Protein AF-A0A847CI58-F1 (afdb_monomer)

Structure (mmCIF, N/CA/C/O backbone):
data_AF-A0A847CI58-F1
#
_entry.id   AF-A0A847CI58-F1
#
loop_
_atom_site.group_PDB
_atom_site.id
_atom_site.type_symbol
_atom_site.label_atom_id
_atom_site.label_alt_id
_atom_site.label_comp_id
_atom_site.label_asym_id
_atom_site.label_entity_id
_atom_site.label_seq_id
_atom_site.pdbx_PDB_ins_code
_atom_site.Cartn_x
_atom_site.Cartn_y
_atom_site.Cartn_z
_atom_site.occupancy
_atom_site.B_iso_or_equiv
_atom_site.auth_seq_id
_atom_site.auth_comp_id
_atom_site.auth_asym_id
_atom_site.auth_atom_id
_atom_site.pdbx_PDB_model_num
ATOM 1 N N . MET A 1 1 ? -13.468 -14.835 -18.677 1.00 63.62 1 MET A N 1
ATOM 2 C CA . MET A 1 1 ? -12.352 -13.869 -18.581 1.00 63.62 1 MET A CA 1
ATOM 3 C C . MET A 1 1 ? -11.788 -13.770 -19.986 1.00 63.62 1 MET A C 1
ATOM 5 O O . MET A 1 1 ? -11.634 -14.821 -20.588 1.00 63.62 1 MET A O 1
ATOM 9 N N . MET A 1 2 ? -11.633 -12.564 -20.536 1.00 77.06 2 MET A N 1
ATOM 10 C CA . MET A 1 2 ? -11.091 -12.382 -21.890 1.00 77.06 2 MET A CA 1
ATOM 11 C C . MET A 1 2 ? -9.592 -12.706 -21.843 1.00 77.06 2 MET A C 1
ATOM 13 O O . MET A 1 2 ? -8.919 -12.282 -20.906 1.00 77.06 2 MET A O 1
ATOM 17 N N . SER A 1 3 ? -9.114 -13.519 -22.774 1.00 84.12 3 SER A N 1
ATOM 18 C CA . SER A 1 3 ? -7.743 -14.025 -22.861 1.00 84.12 3 SER A CA 1
ATOM 19 C C . SER A 1 3 ? -6.964 -13.300 -23.957 1.00 84.12 3 SER A C 1
ATOM 21 O O . SER A 1 3 ? -7.565 -12.646 -24.805 1.00 84.12 3 SER A O 1
ATOM 23 N N . PHE A 1 4 ? -5.635 -13.427 -23.969 1.00 88.31 4 PHE A N 1
ATOM 24 C CA . PHE A 1 4 ? -4.796 -12.831 -25.016 1.00 88.31 4 PHE A CA 1
ATOM 25 C C . PHE A 1 4 ? -5.226 -13.236 -26.437 1.00 88.31 4 PHE A C 1
ATOM 27 O O . PHE A 1 4 ? -5.229 -12.408 -27.344 1.00 88.31 4 PHE A O 1
ATOM 34 N N . GLU A 1 5 ? -5.674 -14.479 -26.621 1.00 91.38 5 GLU A N 1
ATOM 35 C CA . GLU A 1 5 ? -6.157 -14.982 -27.912 1.00 91.38 5 GLU A CA 1
ATOM 36 C C . GLU A 1 5 ? -7.340 -14.181 -28.477 1.00 91.38 5 GLU A C 1
ATOM 38 O O . GLU A 1 5 ? -7.493 -14.108 -29.694 1.00 91.38 5 GLU A O 1
ATOM 43 N N . ASP A 1 6 ? -8.133 -13.537 -27.614 1.00 90.50 6 ASP A N 1
ATOM 44 C CA . ASP A 1 6 ? -9.320 -12.769 -28.004 1.00 90.50 6 ASP A CA 1
ATOM 45 C C . ASP A 1 6 ? -8.991 -11.368 -28.557 1.00 90.50 6 ASP A C 1
ATOM 47 O O . ASP A 1 6 ? -9.875 -10.697 -29.095 1.00 90.50 6 ASP A O 1
ATOM 51 N N . TRP A 1 7 ? -7.755 -10.882 -28.381 1.00 93.00 7 TRP A N 1
ATOM 52 C CA . TRP A 1 7 ? -7.362 -9.520 -28.774 1.00 93.00 7 TRP A CA 1
ATOM 53 C C . TRP A 1 7 ? -5.945 -9.390 -29.351 1.00 93.00 7 TRP A C 1
ATOM 55 O O . TRP A 1 7 ? -5.509 -8.276 -29.653 1.00 93.00 7 TRP A O 1
ATOM 65 N N . LYS A 1 8 ? -5.218 -10.499 -29.542 1.00 92.94 8 LYS A N 1
ATOM 66 C CA . LYS A 1 8 ? -3.849 -10.513 -30.091 1.00 92.94 8 LYS A CA 1
ATOM 67 C C . LYS A 1 8 ? -3.720 -9.865 -31.472 1.00 92.94 8 LYS A C 1
ATOM 69 O O . LYS A 1 8 ? -2.658 -9.366 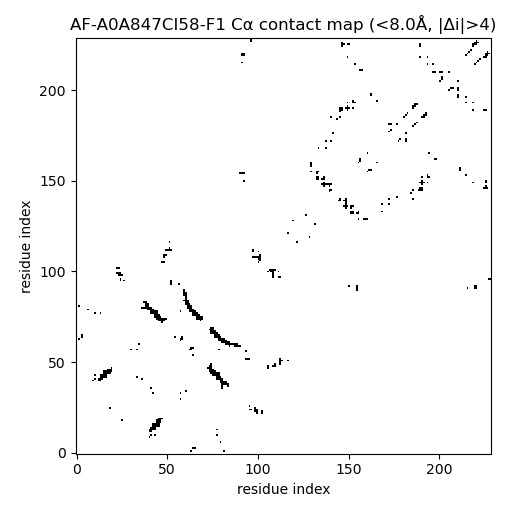-31.818 1.00 92.94 8 LYS A O 1
ATOM 74 N N . ASP A 1 9 ? -4.785 -9.866 -32.262 1.00 93.69 9 ASP A N 1
ATOM 75 C CA . ASP A 1 9 ? -4.861 -9.263 -33.594 1.00 93.69 9 ASP A CA 1
ATOM 76 C C . ASP A 1 9 ? -4.884 -7.728 -33.553 1.00 93.69 9 ASP A C 1
ATOM 78 O O . ASP A 1 9 ? -4.505 -7.080 -34.524 1.00 93.69 9 ASP A O 1
ATOM 82 N N . LYS A 1 10 ? -5.254 -7.138 -32.410 1.00 91.75 10 LYS A N 1
ATOM 83 C CA . LYS A 1 10 ? -5.377 -5.682 -32.227 1.00 91.75 10 LYS A CA 1
ATOM 84 C C . LYS A 1 10 ? -4.087 -5.012 -31.761 1.00 91.75 10 LYS A C 1
ATOM 86 O O . LYS A 1 10 ? -4.003 -3.786 -31.740 1.00 91.75 10 LYS A O 1
ATOM 91 N N . ILE A 1 11 ? -3.065 -5.782 -31.377 1.00 92.31 11 ILE A N 1
ATOM 92 C CA . ILE A 1 11 ? -1.855 -5.239 -30.733 1.00 92.31 11 ILE A CA 1
ATOM 93 C C . ILE A 1 11 ? -1.073 -4.268 -31.625 1.00 92.31 11 ILE A C 1
ATOM 95 O O . ILE A 1 11 ? -0.374 -3.398 -31.107 1.00 92.31 11 ILE A O 1
ATOM 99 N N . SER A 1 12 ? -1.195 -4.383 -32.951 1.00 91.31 12 SER A N 1
ATOM 100 C CA . SER A 1 12 ? -0.564 -3.469 -33.912 1.00 91.31 12 SER A CA 1
ATOM 101 C C . SER A 1 12 ? -1.143 -2.055 -33.873 1.00 91.31 12 SER A C 1
ATOM 103 O O . SER A 1 12 ? -0.481 -1.116 -34.304 1.00 91.31 12 SER A O 1
ATOM 105 N N . GLU A 1 13 ? -2.362 -1.893 -33.356 1.00 92.75 13 GLU A N 1
ATOM 106 C CA . GLU A 1 13 ? -3.047 -0.602 -33.232 1.00 92.75 13 GLU A CA 1
ATOM 107 C C . GLU A 1 13 ? -2.708 0.105 -31.913 1.00 92.75 13 GLU A C 1
ATOM 109 O O . GLU A 1 13 ? -3.042 1.276 -31.718 1.00 92.75 13 GLU A O 1
ATOM 114 N N . PHE A 1 14 ? -2.041 -0.586 -30.982 1.00 95.00 14 PHE A N 1
ATOM 115 C CA . PHE A 1 14 ? -1.805 -0.052 -29.648 1.00 95.00 14 PHE A CA 1
ATOM 116 C C . PHE A 1 14 ? -0.781 1.074 -29.682 1.00 95.00 14 PHE A C 1
ATOM 118 O O . PHE A 1 14 ? 0.312 0.970 -30.250 1.00 95.00 14 PHE A O 1
ATOM 125 N N . LYS A 1 15 ? -1.098 2.153 -28.965 1.00 93.00 15 LYS A N 1
ATOM 126 C CA . LYS A 1 15 ? -0.156 3.251 -28.778 1.00 93.00 15 LYS A CA 1
ATOM 127 C C . LYS A 1 15 ? 1.060 2.752 -28.001 1.00 93.00 15 LYS A C 1
ATOM 129 O O . LYS A 1 15 ? 0.924 2.290 -26.870 1.00 93.00 15 LYS A O 1
ATOM 134 N N . THR A 1 16 ? 2.243 2.892 -28.592 1.00 94.69 16 THR A N 1
ATOM 135 C CA . THR A 1 16 ? 3.505 2.503 -27.952 1.00 94.69 16 THR A CA 1
ATOM 136 C C . THR A 1 16 ? 4.040 3.622 -27.061 1.00 94.69 16 THR A C 1
ATOM 138 O O . THR A 1 16 ? 4.101 4.785 -27.464 1.00 94.69 16 THR A O 1
ATOM 141 N N . VAL A 1 17 ? 4.434 3.255 -25.845 1.00 92.19 17 VAL A N 1
ATOM 142 C CA . VAL A 1 17 ? 5.088 4.099 -24.847 1.00 92.19 17 VAL A CA 1
ATOM 143 C C . VAL A 1 17 ? 6.397 3.417 -24.457 1.00 92.19 17 VAL A C 1
ATOM 145 O O . VAL A 1 17 ? 6.401 2.435 -23.716 1.00 92.19 17 VAL A O 1
ATOM 148 N N . ASP A 1 18 ? 7.510 3.922 -24.981 1.00 91.00 18 ASP A N 1
ATOM 149 C CA . ASP A 1 18 ? 8.842 3.469 -24.581 1.00 91.00 18 ASP A CA 1
ATOM 150 C C . ASP A 1 18 ? 9.254 4.204 -23.304 1.00 91.00 18 ASP A C 1
ATOM 152 O O . ASP A 1 18 ? 9.377 5.432 -23.300 1.00 91.00 18 ASP A O 1
ATOM 156 N N . VAL A 1 19 ? 9.392 3.462 -22.204 1.00 86.81 19 VAL A N 1
ATOM 157 C CA . VAL A 1 19 ? 9.714 4.029 -20.888 1.00 86.81 19 VAL A CA 1
ATOM 158 C C . VAL A 1 19 ? 11.174 3.820 -20.494 1.00 86.81 19 VAL A C 1
ATOM 160 O O . VAL A 1 19 ? 11.580 4.321 -19.451 1.00 86.81 19 VAL A O 1
ATOM 163 N N . ARG A 1 20 ? 11.981 3.153 -21.330 1.00 85.00 20 ARG A N 1
ATOM 164 C CA . ARG A 1 20 ? 13.386 2.823 -21.025 1.00 85.00 20 ARG A CA 1
ATOM 165 C C . ARG A 1 20 ? 14.259 4.063 -20.842 1.00 85.00 20 ARG A C 1
ATOM 167 O O . ARG A 1 20 ? 15.176 4.070 -20.040 1.00 85.00 20 ARG A O 1
ATOM 174 N N . GLN A 1 21 ? 13.950 5.129 -21.580 1.00 77.81 21 GLN A N 1
ATOM 175 C CA . GLN A 1 21 ? 14.679 6.404 -21.525 1.00 77.81 21 GLN A CA 1
ATOM 176 C C . GLN A 1 21 ? 14.008 7.439 -20.606 1.00 77.81 21 GLN A C 1
ATOM 178 O O . GLN A 1 21 ? 14.482 8.571 -20.493 1.00 77.81 21 GLN A O 1
ATOM 183 N N . LEU A 1 22 ? 12.875 7.096 -19.979 1.00 75.81 22 LEU A N 1
ATOM 184 C CA . LEU A 1 22 ? 12.178 8.018 -19.090 1.00 75.81 22 LEU A CA 1
ATOM 185 C C . LEU A 1 22 ? 12.851 8.025 -17.720 1.00 75.81 22 LEU A C 1
ATOM 187 O O . LEU A 1 22 ? 12.912 7.013 -17.030 1.00 75.81 22 LEU A O 1
ATOM 191 N N . GLN A 1 23 ? 13.306 9.204 -17.309 1.00 64.44 23 GLN A N 1
ATOM 192 C CA . GLN A 1 23 ? 13.808 9.438 -15.962 1.00 64.44 23 GLN A CA 1
ATOM 193 C C . GLN A 1 23 ? 12.658 9.839 -15.029 1.00 64.44 23 GLN A C 1
ATOM 195 O O . GLN A 1 23 ? 11.825 10.682 -15.372 1.00 64.44 23 GLN A O 1
ATOM 200 N N . GLY A 1 24 ? 12.637 9.265 -13.826 1.00 64.94 24 GLY A N 1
ATOM 201 C CA . GLY A 1 24 ? 11.637 9.541 -12.794 1.00 64.94 24 GLY A CA 1
ATOM 202 C C . GLY A 1 24 ? 10.376 8.683 -12.895 1.00 64.94 24 GLY A C 1
ATOM 203 O O . GLY A 1 24 ? 10.231 7.810 -13.751 1.00 64.94 24 GLY A O 1
ATOM 204 N N . ASN A 1 25 ? 9.425 8.952 -12.000 1.00 69.88 25 ASN A N 1
ATOM 205 C CA . ASN A 1 25 ? 8.177 8.204 -11.937 1.00 69.88 25 ASN A CA 1
ATOM 206 C C . ASN A 1 25 ? 7.271 8.540 -13.139 1.00 69.88 25 ASN A C 1
ATOM 208 O O . ASN A 1 25 ? 6.523 9.519 -13.117 1.00 69.88 25 ASN A O 1
ATOM 212 N N . PHE A 1 26 ? 7.300 7.708 -14.182 1.00 80.06 26 PHE A N 1
A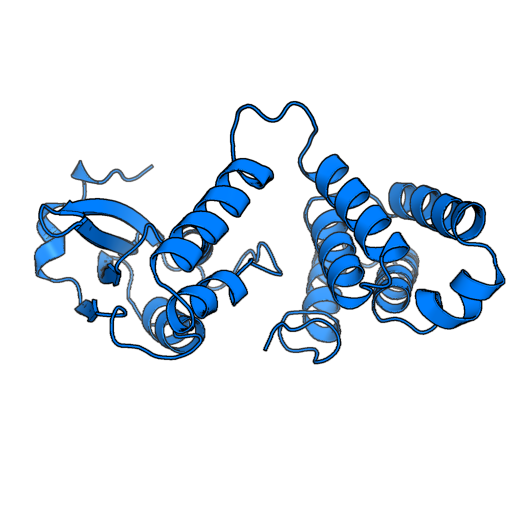TOM 213 C CA . PHE A 1 26 ? 6.460 7.857 -15.380 1.00 80.06 26 PHE A CA 1
ATOM 214 C C . PHE A 1 26 ? 4.992 7.449 -15.157 1.00 80.06 26 PHE A C 1
ATOM 216 O O . PHE A 1 26 ? 4.129 7.706 -16.007 1.00 80.06 26 PHE A O 1
ATOM 223 N N . PHE A 1 27 ? 4.674 6.828 -14.015 1.00 82.12 27 PHE A N 1
ATOM 224 C CA . PHE A 1 27 ? 3.351 6.270 -13.750 1.00 82.12 27 PHE A CA 1
ATOM 225 C C . PHE A 1 27 ? 2.207 7.297 -13.789 1.00 82.12 27 PHE A C 1
ATOM 227 O O . PHE A 1 27 ? 1.173 6.965 -14.363 1.00 82.12 27 PHE A O 1
ATOM 234 N N . PRO A 1 28 ? 2.317 8.536 -13.265 1.00 81.81 28 PRO A N 1
ATOM 235 C CA . PRO A 1 28 ? 1.223 9.507 -13.345 1.00 81.81 28 PRO A CA 1
ATOM 236 C C . PRO A 1 28 ? 0.831 9.854 -14.788 1.00 81.81 28 PRO A C 1
ATOM 238 O O . PRO A 1 28 ? -0.357 9.943 -15.109 1.00 81.81 28 PRO A O 1
ATOM 241 N N . GLY A 1 29 ? 1.825 10.006 -15.671 1.00 85.38 29 GLY A N 1
ATOM 242 C CA . GLY A 1 29 ? 1.608 10.248 -17.099 1.00 85.38 29 GLY A CA 1
ATOM 243 C C . GLY A 1 29 ? 0.964 9.044 -17.782 1.00 85.38 29 GLY A C 1
ATOM 244 O O . GLY A 1 29 ? -0.048 9.193 -18.475 1.00 85.38 29 GLY A O 1
ATOM 245 N N . LEU A 1 30 ? 1.490 7.846 -17.508 1.00 88.31 30 LEU A N 1
ATOM 246 C CA . LEU A 1 30 ? 0.924 6.590 -17.994 1.00 88.31 30 LEU A CA 1
ATOM 247 C C . LEU A 1 30 ? -0.517 6.396 -17.513 1.00 88.31 30 LEU A C 1
ATOM 249 O O . LEU A 1 30 ? -1.382 6.062 -18.309 1.00 88.31 30 LEU A O 1
ATOM 253 N N . LEU A 1 31 ? -0.808 6.656 -16.239 1.00 86.88 31 LEU A N 1
ATOM 254 C CA . LEU A 1 31 ? -2.139 6.503 -15.659 1.00 86.88 31 LEU A CA 1
ATOM 255 C C . LEU A 1 31 ? -3.138 7.478 -16.285 1.00 86.88 31 LEU A C 1
ATOM 257 O O . LEU A 1 31 ? -4.284 7.104 -16.533 1.00 86.88 31 LEU A O 1
ATOM 261 N N . LYS A 1 32 ? -2.725 8.720 -16.564 1.00 87.81 32 LYS A N 1
ATOM 262 C CA . LYS A 1 32 ? -3.564 9.696 -17.273 1.00 87.81 32 LYS A CA 1
ATOM 263 C C . LYS A 1 32 ? -3.887 9.220 -18.688 1.00 87.81 32 LYS A C 1
ATOM 265 O O . LYS A 1 32 ? -5.039 9.315 -19.101 1.00 87.81 32 LYS A O 1
ATOM 270 N N . MET A 1 33 ? -2.895 8.702 -19.413 1.00 89.94 33 MET A N 1
ATOM 271 C CA . MET A 1 33 ? -3.107 8.113 -20.738 1.00 89.94 33 MET A CA 1
ATOM 272 C C . MET A 1 33 ? -4.054 6.919 -20.645 1.00 89.94 33 MET A C 1
ATOM 274 O O . MET A 1 33 ? -5.091 6.911 -21.300 1.00 89.94 33 MET A O 1
ATOM 278 N N . ALA A 1 34 ? -3.739 5.987 -19.748 1.00 91.06 34 ALA A N 1
ATOM 279 C CA . ALA A 1 34 ? -4.503 4.784 -19.510 1.00 91.06 34 ALA A CA 1
ATOM 280 C C . ALA A 1 34 ? -5.952 5.113 -19.198 1.00 91.06 34 ALA A C 1
ATOM 282 O O . ALA A 1 34 ? -6.806 4.529 -19.827 1.00 91.06 34 ALA A O 1
ATOM 283 N N . LYS A 1 35 ? -6.280 6.073 -18.324 1.00 88.81 35 LYS A N 1
ATOM 284 C CA . LYS A 1 35 ? -7.674 6.470 -18.022 1.00 88.81 35 LYS A CA 1
ATOM 285 C C . LYS A 1 35 ? -8.465 6.995 -19.228 1.00 88.81 35 LYS A C 1
ATOM 287 O O . LYS A 1 35 ? -9.687 6.865 -19.235 1.00 88.81 35 LYS A O 1
ATOM 292 N N . ASN A 1 36 ? -7.787 7.553 -20.228 1.00 90.69 36 ASN A N 1
ATOM 293 C CA . ASN A 1 36 ? -8.421 8.080 -21.436 1.00 90.69 36 ASN A CA 1
ATOM 294 C C . ASN A 1 36 ? -8.548 7.042 -22.558 1.00 90.69 36 ASN A C 1
ATOM 296 O O . ASN A 1 36 ? -9.290 7.296 -23.498 1.00 90.69 36 ASN A O 1
ATOM 300 N N . THR A 1 37 ? -7.875 5.891 -22.462 1.00 92.88 37 THR A N 1
ATOM 301 C CA . THR A 1 37 ? -8.001 4.794 -23.4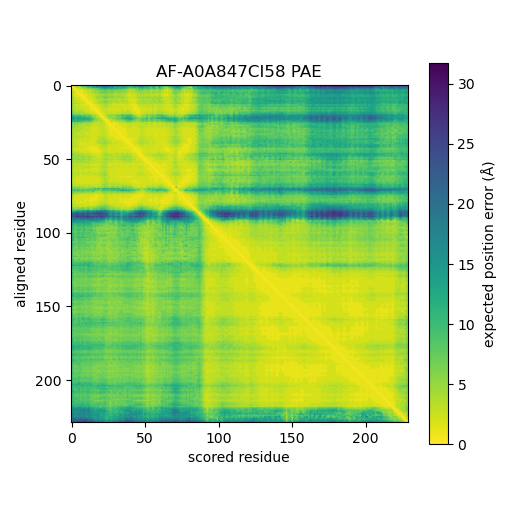34 1.00 92.88 37 THR A CA 1
ATOM 302 C C . THR A 1 37 ? -9.416 4.197 -23.395 1.00 92.88 37 THR A C 1
ATOM 304 O O . THR A 1 37 ? -9.823 3.704 -22.332 1.00 92.88 37 THR A O 1
ATOM 307 N N . PRO A 1 38 ? -10.175 4.233 -24.502 1.00 93.06 38 PRO A N 1
ATOM 308 C CA . PRO A 1 38 ? -11.496 3.617 -24.618 1.00 93.06 38 PRO A CA 1
ATOM 309 C C . PRO A 1 38 ? -11.487 2.101 -24.410 1.00 93.06 38 PRO A C 1
ATOM 311 O O . PRO A 1 38 ? -10.446 1.449 -24.459 1.00 93.06 38 PRO A O 1
ATOM 314 N N . GLU A 1 39 ? -12.669 1.541 -24.163 1.00 94.00 39 GLU A N 1
ATOM 315 C CA . GLU A 1 39 ? -12.884 0.095 -24.230 1.00 94.00 39 GLU A CA 1
ATOM 316 C C . GLU A 1 39 ? -12.640 -0.408 -25.650 1.00 94.00 39 GLU A C 1
ATOM 318 O O . GLU A 1 39 ? -13.046 0.235 -26.614 1.00 94.00 39 GLU A O 1
ATOM 323 N N . GLY A 1 40 ? -11.949 -1.538 -25.774 1.00 92.88 40 GLY A N 1
ATOM 324 C CA . GLY A 1 40 ? -11.576 -2.091 -27.068 1.00 92.88 40 GLY A CA 1
ATOM 325 C C . GLY A 1 40 ? -10.238 -1.604 -27.627 1.00 92.88 40 GLY A C 1
ATOM 326 O O . GLY A 1 40 ? -9.795 -2.166 -28.624 1.00 92.88 40 GLY A O 1
ATOM 327 N N . GLU A 1 41 ? -9.580 -0.637 -26.983 1.00 94.94 41 GLU A N 1
ATOM 328 C CA . GLU A 1 41 ? -8.248 -0.133 -27.348 1.00 94.94 41 GLU A CA 1
ATOM 329 C C . GLU A 1 41 ? -7.163 -0.579 -26.352 1.00 94.94 41 GLU A C 1
ATOM 331 O O . GLU A 1 41 ? -7.452 -1.148 -25.294 1.00 94.94 41 GLU A O 1
ATOM 336 N N . GLY A 1 42 ? -5.892 -0.300 -26.663 1.00 95.00 42 GLY A N 1
ATOM 337 C CA . GLY A 1 42 ? -4.776 -0.696 -25.811 1.00 95.00 42 GLY A CA 1
ATOM 338 C C . GLY A 1 42 ? -3.533 0.187 -25.878 1.00 95.00 42 GLY A C 1
ATOM 339 O O . GLY A 1 42 ? -3.401 1.097 -26.700 1.00 95.00 42 GLY A O 1
ATOM 340 N N . ILE A 1 43 ? -2.614 -0.085 -24.953 1.00 96.31 43 ILE A N 1
ATOM 341 C CA . ILE A 1 43 ? -1.323 0.594 -24.803 1.00 96.31 43 ILE A CA 1
ATOM 342 C C . ILE A 1 43 ? -0.229 -0.470 -24.795 1.00 96.31 43 ILE A C 1
ATOM 344 O O . ILE A 1 43 ? -0.317 -1.437 -24.041 1.00 96.31 43 ILE A O 1
ATOM 348 N N . LYS A 1 44 ? 0.825 -0.269 -25.583 1.00 96.06 44 LYS A N 1
ATOM 349 C CA . LYS A 1 44 ? 2.062 -1.050 -25.502 1.00 96.06 44 LYS A CA 1
ATOM 350 C C . LYS A 1 44 ? 3.085 -0.283 -24.670 1.00 96.06 44 LYS A C 1
ATOM 352 O O . LYS A 1 44 ? 3.339 0.885 -24.946 1.00 96.06 44 LYS A O 1
ATOM 357 N N . ILE A 1 45 ? 3.695 -0.935 -23.691 1.00 94.25 45 ILE A N 1
ATOM 358 C CA . ILE A 1 45 ? 4.803 -0.407 -22.892 1.00 94.25 45 ILE A CA 1
ATOM 359 C C . ILE A 1 45 ? 6.063 -1.205 -23.216 1.00 94.25 45 ILE A C 1
ATOM 361 O O . ILE A 1 45 ? 6.013 -2.432 -23.264 1.00 94.25 45 ILE A O 1
ATOM 365 N N . ILE A 1 46 ? 7.177 -0.508 -23.434 1.00 92.62 46 ILE A N 1
ATOM 366 C CA . ILE A 1 46 ? 8.505 -1.114 -23.604 1.00 92.62 46 ILE A CA 1
ATOM 367 C C . ILE A 1 46 ? 9.358 -0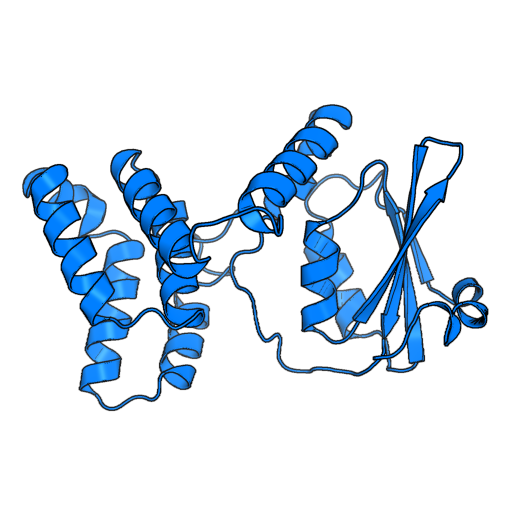.730 -22.397 1.00 92.62 46 ILE A C 1
ATOM 369 O O . ILE A 1 46 ? 9.503 0.462 -22.121 1.00 92.62 46 ILE A O 1
ATOM 373 N N . GLN A 1 47 ? 9.893 -1.721 -21.682 1.00 88.06 47 GLN A N 1
ATOM 374 C CA . GLN A 1 47 ? 10.712 -1.532 -20.479 1.00 88.06 47 GLN A CA 1
ATOM 375 C C . GLN A 1 47 ? 11.837 -2.576 -20.404 1.00 88.06 47 GLN A C 1
ATOM 377 O O . GLN A 1 47 ? 11.708 -3.650 -20.976 1.00 88.06 47 GLN A O 1
ATOM 382 N N . THR A 1 48 ? 12.920 -2.284 -19.686 1.00 85.25 48 THR A N 1
ATOM 383 C CA . THR A 1 48 ? 14.084 -3.174 -19.523 1.00 85.25 48 THR A CA 1
ATOM 384 C C . THR A 1 48 ? 13.882 -4.299 -18.500 1.00 85.25 48 THR A C 1
ATOM 386 O O . THR A 1 48 ? 14.627 -5.270 -18.502 1.00 85.25 48 THR A O 1
ATOM 389 N N . PHE A 1 49 ? 12.845 -4.224 -17.662 1.00 83.31 49 PHE A N 1
ATOM 390 C CA . PHE A 1 49 ? 12.496 -5.229 -16.653 1.00 83.31 49 PHE A CA 1
ATOM 391 C C . PHE A 1 49 ? 10.984 -5.463 -16.599 1.00 83.31 49 PHE A C 1
ATOM 393 O O . PHE A 1 49 ? 10.193 -4.637 -17.068 1.00 83.31 49 PHE A O 1
ATOM 400 N N . GLU A 1 50 ? 10.570 -6.575 -15.986 1.00 87.31 50 GLU A N 1
ATOM 401 C CA . GLU A 1 50 ? 9.158 -6.923 -15.894 1.00 87.31 50 GLU A CA 1
ATOM 402 C C . GLU A 1 50 ? 8.395 -5.959 -14.962 1.00 87.31 50 GLU A C 1
ATOM 404 O O . GLU A 1 50 ? 8.657 -5.902 -13.754 1.00 87.31 50 GLU A O 1
ATOM 409 N N . PRO A 1 51 ? 7.405 -5.196 -15.461 1.00 84.50 51 PRO A N 1
ATOM 410 C CA . PRO A 1 51 ? 6.806 -4.127 -14.679 1.00 84.50 51 PRO A CA 1
ATOM 411 C C . PRO A 1 51 ? 5.626 -4.634 -13.836 1.00 84.50 51 PRO A C 1
ATOM 413 O O . PRO A 1 51 ? 4.503 -4.135 -13.958 1.00 84.50 51 PRO A O 1
ATOM 416 N N . HIS A 1 52 ? 5.874 -5.583 -12.925 1.00 86.81 52 HIS A N 1
ATOM 417 C CA . HIS A 1 52 ? 4.848 -6.164 -12.043 1.00 86.81 52 HIS A CA 1
ATOM 418 C C . HIS A 1 52 ? 3.929 -5.129 -11.360 1.00 86.81 52 HIS A C 1
ATOM 420 O O . HIS A 1 52 ? 2.711 -5.350 -11.323 1.00 86.81 52 HIS A O 1
ATOM 426 N N . PRO A 1 53 ? 4.429 -3.974 -10.855 1.00 82.50 53 PRO A N 1
ATOM 427 C CA . PRO A 1 53 ? 3.557 -2.965 -10.252 1.00 82.50 53 PRO A CA 1
ATOM 428 C C . PRO A 1 53 ? 2.492 -2.410 -11.211 1.00 82.50 53 PRO A C 1
ATOM 430 O O . PRO A 1 53 ? 1.421 -2.003 -10.755 1.00 82.50 53 PRO A O 1
ATOM 433 N N . LEU A 1 54 ? 2.752 -2.400 -12.526 1.00 87.19 54 LEU A N 1
ATOM 434 C CA . LEU A 1 54 ? 1.823 -1.884 -13.534 1.00 87.19 54 LEU A CA 1
ATOM 435 C C . LEU A 1 54 ? 0.649 -2.830 -13.796 1.00 87.19 54 LEU A C 1
ATOM 437 O O . LEU A 1 54 ? -0.452 -2.353 -14.071 1.00 87.19 54 LEU A O 1
ATOM 441 N N . TYR A 1 55 ? 0.838 -4.145 -13.661 1.00 89.06 55 TYR A N 1
ATOM 442 C CA . TYR A 1 55 ? -0.208 -5.136 -13.944 1.00 89.06 55 TYR A CA 1
ATOM 443 C C . TYR A 1 55 ? -1.398 -4.962 -13.009 1.00 89.06 55 TYR A C 1
ATOM 445 O O . TYR A 1 55 ? -2.519 -4.689 -13.442 1.00 89.06 55 TYR A O 1
ATOM 453 N N . ALA A 1 56 ? -1.134 -5.008 -11.700 1.00 81.69 56 ALA A N 1
ATOM 454 C CA . ALA A 1 56 ? -2.138 -4.710 -10.686 1.00 81.69 56 ALA A CA 1
ATOM 455 C C . ALA A 1 56 ? -2.692 -3.291 -10.870 1.00 81.69 56 ALA A C 1
ATOM 457 O O . ALA A 1 56 ? -3.868 -3.029 -10.591 1.00 81.69 56 ALA A O 1
ATOM 458 N N . ALA A 1 57 ? -1.854 -2.372 -11.366 1.00 82.44 57 ALA A N 1
ATOM 459 C CA . ALA A 1 57 ? -2.244 -0.991 -11.497 1.00 82.44 57 ALA A CA 1
ATOM 460 C C . ALA A 1 57 ? -3.312 -0.728 -12.549 1.00 82.44 57 ALA A C 1
ATOM 462 O O . ALA A 1 57 ? -4.304 -0.044 -12.263 1.00 82.44 57 ALA A O 1
ATOM 463 N N . LEU A 1 58 ? -3.101 -1.277 -13.738 1.00 89.44 58 LEU A N 1
ATOM 464 C CA . LEU A 1 58 ? -3.975 -1.108 -14.887 1.00 89.44 58 LEU A CA 1
ATOM 465 C C . LEU A 1 58 ? -5.160 -2.083 -14.839 1.00 89.44 58 LEU A C 1
ATOM 467 O O . LEU A 1 58 ? -6.268 -1.703 -15.224 1.00 89.44 58 LEU A O 1
ATOM 471 N N . LYS A 1 59 ? -5.004 -3.265 -14.225 1.00 89.00 59 LYS A N 1
ATOM 472 C CA . LYS A 1 59 ? -6.122 -4.188 -13.955 1.00 89.00 59 LYS A CA 1
ATOM 473 C C . LYS A 1 59 ? -7.237 -3.548 -13.133 1.00 89.00 59 LYS A C 1
ATOM 475 O O . LYS A 1 59 ? -8.418 -3.735 -13.429 1.00 89.00 59 LYS A O 1
ATOM 480 N N . ALA A 1 60 ? -6.881 -2.734 -12.138 1.00 82.06 60 ALA A N 1
ATOM 481 C CA . ALA A 1 60 ? -7.860 -2.037 -11.303 1.00 82.06 60 ALA A CA 1
ATOM 482 C C . ALA A 1 60 ? -8.756 -1.068 -12.090 1.00 82.06 60 ALA A C 1
ATOM 484 O O . ALA A 1 60 ? -9.905 -0.878 -11.711 1.00 82.06 60 ALA A O 1
ATOM 485 N N . ILE A 1 61 ? -8.265 -0.503 -13.198 1.00 86.62 61 ILE A N 1
ATOM 486 C CA . ILE A 1 61 ? -9.048 0.378 -14.081 1.00 86.62 61 ILE A CA 1
ATOM 487 C C . ILE A 1 61 ? -9.584 -0.360 -15.322 1.00 86.62 61 ILE A C 1
ATOM 489 O O . ILE A 1 61 ? -10.017 0.274 -16.281 1.00 86.62 61 ILE A O 1
ATOM 493 N N . GLY A 1 62 ? -9.569 -1.697 -15.305 1.00 89.62 62 GLY A N 1
ATOM 494 C CA . GLY A 1 62 ? -10.215 -2.541 -16.310 1.00 89.62 62 GLY A CA 1
ATOM 495 C C . GLY A 1 62 ? -9.365 -2.886 -17.533 1.00 89.62 62 GLY A C 1
ATOM 496 O O . GLY A 1 62 ? -9.922 -3.148 -18.598 1.00 89.62 62 GLY A O 1
ATOM 497 N N . PHE A 1 63 ? -8.037 -2.902 -17.391 1.00 93.50 63 PHE A N 1
ATOM 498 C CA . PHE A 1 63 ? -7.159 -3.528 -18.383 1.00 93.50 63 PHE A CA 1
ATOM 499 C C . PHE A 1 63 ? -6.912 -5.013 -18.091 1.00 93.50 63 PHE A C 1
ATOM 501 O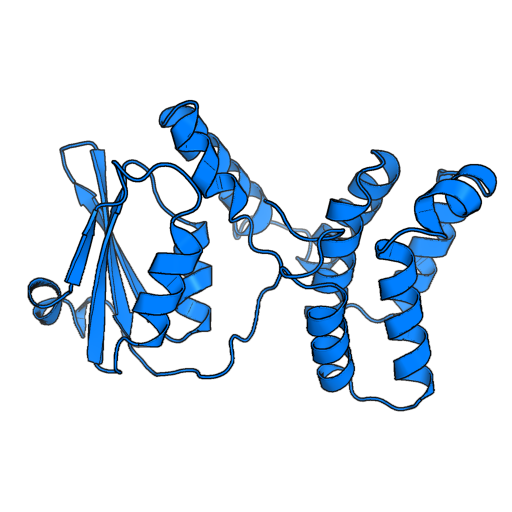 O . PHE A 1 63 ? -6.869 -5.448 -16.941 1.00 93.50 63 PHE A O 1
ATOM 508 N N . GLU A 1 64 ? -6.712 -5.768 -19.156 1.00 94.06 64 GLU A N 1
ATOM 509 C CA . GLU A 1 64 ? -6.025 -7.059 -19.182 1.00 94.06 64 GLU A CA 1
ATOM 510 C C . GLU A 1 64 ? -4.604 -6.821 -19.739 1.00 94.06 64 GLU A C 1
ATOM 512 O O . GLU A 1 64 ? -4.358 -5.755 -20.316 1.00 94.06 64 GLU A O 1
ATOM 517 N N . HIS A 1 65 ? -3.653 -7.732 -19.520 1.00 95.12 65 HIS A N 1
ATOM 518 C CA . HIS A 1 65 ? -2.303 -7.588 -20.053 1.00 95.12 65 HIS A CA 1
ATOM 519 C C . HIS A 1 65 ? -1.712 -8.892 -20.591 1.00 95.12 65 HIS A C 1
ATOM 521 O O . HIS A 1 65 ? -1.908 -9.969 -20.036 1.00 95.12 65 HIS A O 1
ATOM 527 N N . TYR A 1 66 ? -0.880 -8.745 -21.616 1.00 95.06 66 TYR A N 1
ATOM 528 C CA . TYR A 1 66 ? 0.027 -9.775 -22.100 1.00 95.06 66 TYR A CA 1
ATOM 529 C C . TYR A 1 66 ? 1.453 -9.233 -22.086 1.00 95.06 66 TYR A C 1
ATOM 531 O O . TYR A 1 66 ? 1.681 -8.084 -22.470 1.00 95.06 66 TYR A O 1
ATOM 539 N N . THR A 1 67 ? 2.405 -10.059 -21.664 1.00 94.62 67 THR A N 1
ATOM 540 C CA . THR A 1 67 ? 3.820 -9.691 -21.596 1.00 94.62 67 THR A CA 1
ATOM 541 C C . THR A 1 67 ? 4.647 -10.655 -22.426 1.00 94.62 67 THR A C 1
ATOM 543 O O . THR A 1 67 ? 4.519 -11.871 -22.303 1.00 94.62 67 THR A O 1
ATOM 546 N N . GLU A 1 68 ? 5.535 -10.090 -23.232 1.00 93.50 68 GLU A N 1
ATOM 547 C CA . GLU A 1 68 ? 6.520 -10.800 -24.034 1.00 93.50 68 GLU A CA 1
ATOM 548 C C . GLU A 1 68 ? 7.916 -10.283 -23.673 1.00 93.50 68 GLU A C 1
ATOM 550 O O . GLU A 1 68 ? 8.146 -9.071 -23.662 1.00 93.50 68 GLU A O 1
ATOM 555 N N . LYS A 1 69 ? 8.851 -11.194 -23.384 1.00 91.88 69 LYS A N 1
ATOM 556 C CA . LYS A 1 69 ? 10.278 -10.868 -23.284 1.00 91.88 69 LYS A CA 1
ATOM 557 C C . LYS A 1 69 ? 10.921 -11.132 -24.642 1.00 91.88 69 LYS A C 1
ATOM 559 O O . LYS A 1 69 ? 10.903 -12.271 -25.102 1.00 91.88 69 LYS A O 1
ATOM 564 N N . VAL A 1 70 ? 11.447 -10.091 -25.278 1.00 90.56 70 VAL A N 1
ATOM 565 C CA . VAL A 1 70 ? 12.064 -10.180 -26.612 1.00 90.56 70 VAL A CA 1
ATOM 566 C C . VAL A 1 70 ? 13.572 -10.441 -26.517 1.00 90.56 70 VAL A C 1
ATOM 568 O O . VAL A 1 70 ? 14.169 -10.278 -25.454 1.00 90.56 70 VAL A O 1
ATOM 571 N N . ASP A 1 71 ? 14.204 -10.828 -27.630 1.00 80.25 71 ASP A N 1
ATOM 572 C CA . ASP A 1 71 ? 15.617 -11.251 -27.683 1.00 80.25 71 ASP A CA 1
ATOM 573 C C . ASP A 1 71 ? 16.620 -10.197 -27.183 1.00 80.25 71 ASP A C 1
ATOM 575 O O . ASP A 1 71 ? 17.704 -10.548 -26.718 1.00 80.25 71 ASP A O 1
ATOM 579 N N . SER A 1 72 ? 16.268 -8.907 -27.237 1.00 79.81 72 SER A N 1
ATOM 580 C CA . SER A 1 72 ? 17.079 -7.826 -26.660 1.00 79.81 72 SER A CA 1
ATOM 581 C C . SER A 1 72 ? 17.124 -7.845 -25.128 1.00 79.81 72 SER A C 1
ATOM 583 O O . SER A 1 72 ? 17.904 -7.105 -24.538 1.00 79.81 72 SER A O 1
ATOM 585 N N . GLY A 1 73 ? 16.291 -8.665 -24.481 1.00 81.25 73 GLY A N 1
ATOM 586 C CA . GLY A 1 73 ? 16.064 -8.671 -23.038 1.00 81.25 73 GLY A CA 1
ATOM 587 C C . GLY A 1 73 ? 14.933 -7.741 -22.596 1.00 81.25 73 GLY A C 1
ATOM 588 O O . GLY A 1 73 ? 14.473 -7.870 -21.463 1.00 81.25 73 GLY A O 1
ATOM 589 N N . ASP A 1 74 ? 14.448 -6.868 -23.487 1.00 89.00 74 ASP A N 1
ATOM 590 C CA . ASP A 1 74 ? 13.354 -5.944 -23.198 1.00 89.00 74 ASP A CA 1
ATOM 591 C C . ASP A 1 74 ? 12.025 -6.684 -22.975 1.00 89.00 74 ASP A C 1
ATOM 593 O O . ASP A 1 74 ? 11.734 -7.727 -23.568 1.00 89.00 74 ASP A O 1
ATOM 597 N N . PHE A 1 75 ? 11.168 -6.077 -22.164 1.00 91.69 75 PHE A N 1
ATOM 598 C CA . PHE A 1 75 ? 9.791 -6.483 -21.946 1.00 91.69 75 PHE A CA 1
ATOM 599 C C . PHE A 1 75 ? 8.851 -5.609 -22.773 1.00 91.69 75 PHE A C 1
ATOM 601 O O . PHE A 1 75 ? 8.783 -4.387 -22.608 1.00 91.69 75 PHE A O 1
ATOM 608 N N . HIS A 1 76 ? 8.083 -6.255 -23.645 1.00 94.94 76 HIS A N 1
ATOM 609 C CA . HIS A 1 76 ? 6.944 -5.676 -24.341 1.00 94.94 76 HIS A CA 1
ATOM 610 C C . HIS A 1 76 ? 5.665 -6.070 -23.609 1.00 94.94 76 HIS A C 1
ATOM 612 O O . HIS A 1 76 ? 5.246 -7.226 -23.640 1.00 94.94 76 HIS A O 1
ATOM 618 N N . VAL A 1 77 ? 5.031 -5.097 -22.961 1.00 95.62 77 VAL A N 1
ATOM 619 C CA . VAL A 1 77 ? 3.781 -5.307 -22.230 1.00 95.62 77 VAL A CA 1
ATOM 620 C C . VAL A 1 77 ? 2.634 -4.640 -22.964 1.00 95.62 77 VAL A C 1
ATOM 622 O O . VAL A 1 77 ? 2.626 -3.427 -23.162 1.00 95.62 77 VAL A O 1
ATOM 625 N N . TYR A 1 78 ? 1.638 -5.426 -23.337 1.00 96.06 78 TYR A N 1
ATOM 626 C CA . TYR A 1 78 ? 0.441 -4.983 -24.030 1.00 96.06 78 TYR A CA 1
ATOM 627 C C . TYR A 1 78 ? -0.710 -4.943 -23.036 1.00 96.06 78 TYR A C 1
ATOM 629 O O . TYR A 1 78 ? -1.067 -5.970 -22.471 1.00 96.06 78 TYR A O 1
ATOM 637 N N . PHE A 1 79 ? -1.299 -3.771 -22.827 1.00 96.06 79 PHE A N 1
ATOM 638 C CA . PHE A 1 79 ? -2.473 -3.584 -21.983 1.00 96.06 79 PHE A CA 1
ATOM 639 C C . PHE A 1 79 ? -3.703 -3.363 -22.852 1.00 96.06 79 PHE A C 1
ATOM 641 O O . PHE A 1 79 ? -3.769 -2.365 -23.568 1.00 96.06 79 PHE A O 1
ATOM 648 N N . TYR A 1 80 ? -4.695 -4.242 -22.741 1.00 96.00 80 TYR A N 1
ATOM 649 C CA . TYR A 1 80 ? -5.949 -4.163 -23.487 1.00 96.00 80 TYR A CA 1
ATOM 650 C C . TYR A 1 80 ? -7.119 -3.761 -22.593 1.00 96.00 80 TYR A C 1
ATOM 652 O O . TYR A 1 80 ? -7.335 -4.349 -21.530 1.00 96.00 80 TYR A O 1
ATOM 660 N N . ARG A 1 81 ? -7.890 -2.747 -22.992 1.00 95.00 81 ARG A N 1
ATOM 661 C CA . ARG A 1 81 ? -9.050 -2.300 -22.223 1.00 95.00 81 ARG A CA 1
ATOM 662 C C . ARG A 1 81 ? -10.242 -3.215 -22.476 1.00 95.00 81 ARG A C 1
ATOM 664 O O . ARG A 1 81 ? -10.991 -3.018 -23.429 1.00 95.00 81 ARG A O 1
ATOM 671 N N . ILE A 1 82 ? -10.480 -4.128 -21.539 1.00 93.81 82 ILE A N 1
ATOM 672 C CA . ILE A 1 82 ? -11.656 -5.009 -21.560 1.00 93.81 82 ILE A CA 1
ATOM 673 C C . ILE A 1 82 ? -12.932 -4.322 -21.068 1.00 93.81 82 ILE A C 1
ATOM 675 O O . ILE A 1 82 ? -14.020 -4.737 -21.438 1.00 93.81 82 ILE A O 1
ATOM 679 N N . LYS A 1 83 ? -12.811 -3.321 -20.187 1.00 90.94 83 LYS A N 1
ATOM 680 C CA . LYS A 1 83 ? -13.927 -2.479 -19.740 1.00 90.94 83 LYS A CA 1
ATOM 681 C C . LYS A 1 83 ? -13.434 -1.206 -19.093 1.00 90.94 83 LYS A C 1
ATOM 683 O O . LYS A 1 83 ? -12.403 -1.216 -18.419 1.00 90.94 83 LYS A O 1
ATOM 688 N N . LYS A 1 84 ? -14.188 -0.119 -19.207 1.00 85.31 84 LYS A N 1
ATOM 689 C CA . LYS A 1 84 ? -13.887 1.086 -18.429 1.00 85.31 84 LYS A CA 1
ATOM 690 C C . LYS A 1 84 ? -14.389 0.924 -16.993 1.00 85.31 84 LYS A C 1
ATOM 692 O O . LYS A 1 84 ? -15.565 0.664 -16.761 1.00 85.31 84 LYS A O 1
ATOM 697 N N . LYS A 1 85 ? -13.485 1.063 -16.022 1.00 81.38 85 LYS A N 1
ATOM 698 C CA . LYS A 1 85 ? -13.841 1.231 -14.609 1.00 81.38 85 LYS A CA 1
ATOM 699 C C . LYS A 1 85 ? -13.505 2.662 -14.200 1.00 81.38 85 LYS A C 1
ATOM 701 O O . LYS A 1 85 ? -12.342 3.058 -14.286 1.00 81.38 85 LYS A O 1
ATOM 706 N N . ASP A 1 86 ? -14.521 3.420 -13.799 1.00 61.16 86 ASP A N 1
ATOM 707 C CA . ASP A 1 86 ? -14.347 4.792 -13.305 1.00 61.16 86 ASP A CA 1
ATOM 708 C C . ASP A 1 86 ? -13.800 4.803 -11.875 1.00 61.16 86 ASP A C 1
ATOM 710 O O . ASP A 1 86 ? -12.970 5.650 -11.531 1.00 61.16 86 ASP A O 1
ATOM 714 N N . ASP A 1 87 ? -14.172 3.793 -11.086 1.00 54.69 87 ASP A N 1
ATOM 715 C CA . ASP A 1 87 ? -13.567 3.553 -9.791 1.00 54.69 87 ASP A CA 1
ATOM 716 C C . ASP A 1 87 ? -12.264 2.790 -9.947 1.00 54.69 87 ASP A C 1
ATOM 718 O O . ASP A 1 87 ? -12.197 1.646 -10.409 1.00 54.69 87 ASP A O 1
ATOM 722 N N . ILE A 1 88 ? -11.204 3.429 -9.468 1.00 52.81 88 ILE A N 1
ATOM 723 C CA . ILE A 1 88 ? -10.086 2.662 -8.978 1.00 52.81 88 ILE A CA 1
ATOM 724 C C . ILE A 1 88 ? -10.620 2.023 -7.688 1.00 52.81 88 ILE A C 1
ATOM 726 O O . ILE A 1 88 ? -10.617 2.666 -6.641 1.00 52.81 88 ILE A O 1
ATOM 730 N N . GLU A 1 89 ? -11.074 0.770 -7.744 1.00 48.91 89 GLU A N 1
ATOM 731 C CA . GLU A 1 89 ? -10.976 -0.112 -6.576 1.00 48.91 89 GLU A CA 1
ATOM 732 C C . GLU A 1 89 ? -9.476 -0.173 -6.256 1.00 48.91 89 GLU A C 1
ATOM 734 O O . GLU A 1 89 ? -8.705 -0.963 -6.810 1.00 48.91 89 GLU A O 1
ATOM 739 N N . GLN A 1 90 ? -9.010 0.826 -5.504 1.00 53.00 90 GLN A N 1
ATOM 740 C CA . GLN A 1 90 ? -7.608 1.024 -5.197 1.00 53.00 90 GLN A CA 1
ATOM 741 C C . GLN A 1 90 ? -7.249 -0.107 -4.264 1.00 53.00 90 GLN A C 1
ATOM 743 O O . GLN A 1 90 ? -7.660 -0.093 -3.114 1.00 53.00 90 GLN A O 1
ATOM 748 N N . SER A 1 91 ? -6.420 -1.040 -4.729 1.00 59.34 91 SER A N 1
ATOM 749 C CA . SER A 1 91 ? -5.338 -1.475 -3.856 1.00 59.34 91 SER A CA 1
ATOM 750 C C . SER A 1 91 ? -4.488 -0.225 -3.637 1.00 59.34 91 SER A C 1
ATOM 752 O O . SER A 1 91 ? -3.765 0.173 -4.561 1.00 59.34 91 SER A O 1
ATOM 754 N N . PRO A 1 92 ? -4.638 0.461 -2.496 1.00 68.38 92 PRO A N 1
ATOM 755 C CA . PRO A 1 92 ? -3.971 1.727 -2.280 1.00 68.38 92 PRO A CA 1
ATOM 756 C C . PRO A 1 92 ? -2.491 1.467 -2.011 1.00 68.38 92 PRO A C 1
ATOM 758 O O . PRO A 1 92 ? -2.101 0.352 -1.651 1.00 68.38 92 PRO A O 1
ATOM 761 N N . PHE A 1 93 ? -1.662 2.499 -2.159 1.00 74.44 93 PHE A N 1
ATOM 762 C CA . PHE A 1 93 ? -0.255 2.449 -1.760 1.00 74.44 93 PHE A CA 1
ATOM 763 C C . PHE A 1 93 ? 0.567 1.408 -2.518 1.00 74.44 93 PHE A C 1
ATOM 765 O O . PHE A 1 93 ? 1.403 0.710 -1.930 1.00 74.44 93 PHE A O 1
ATOM 772 N N . ARG A 1 94 ? 0.366 1.335 -3.835 1.00 77.50 94 ARG A N 1
ATOM 773 C CA . ARG A 1 94 ? 1.172 0.480 -4.714 1.00 77.50 94 ARG A CA 1
ATOM 774 C C . ARG A 1 94 ? 2.660 0.807 -4.546 1.00 77.50 94 ARG A C 1
ATOM 776 O O . ARG A 1 94 ? 3.003 1.952 -4.226 1.00 77.50 94 ARG A O 1
ATOM 783 N N . PRO A 1 95 ? 3.562 -0.163 -4.759 1.00 81.12 95 PRO A N 1
ATOM 784 C CA . PRO A 1 95 ? 5.003 0.025 -4.589 1.00 81.12 95 PRO A CA 1
ATOM 785 C C . PRO A 1 95 ? 5.610 0.811 -5.769 1.00 81.12 95 PRO A C 1
ATOM 787 O O . PRO A 1 95 ? 6.624 0.419 -6.331 1.00 81.12 95 PRO A O 1
ATOM 790 N N . LEU A 1 96 ? 4.977 1.906 -6.197 1.00 78.06 96 LEU A N 1
ATOM 791 C CA . LEU A 1 96 ? 5.360 2.643 -7.406 1.00 78.06 96 LEU A CA 1
ATOM 792 C C . LEU A 1 96 ? 6.759 3.257 -7.308 1.00 78.06 96 LEU A C 1
ATOM 794 O O . LEU A 1 96 ? 7.389 3.480 -8.330 1.00 78.06 96 LEU A O 1
ATOM 798 N N . ALA A 1 97 ? 7.271 3.455 -6.093 1.00 80.12 97 ALA A N 1
ATOM 799 C CA . ALA A 1 97 ? 8.647 3.879 -5.860 1.00 80.12 97 ALA A CA 1
ATOM 800 C C . ALA A 1 97 ? 9.689 2.911 -6.448 1.00 80.12 97 ALA A C 1
ATOM 802 O O . ALA A 1 97 ? 10.795 3.337 -6.764 1.00 80.12 97 ALA A O 1
ATOM 803 N N . LEU A 1 98 ? 9.339 1.631 -6.639 1.00 83.69 98 LEU A N 1
ATOM 804 C CA . LEU A 1 98 ? 10.218 0.654 -7.290 1.00 83.69 98 LEU A CA 1
ATOM 805 C C . LEU A 1 98 ? 10.521 1.030 -8.747 1.00 83.69 98 LEU A C 1
ATOM 807 O O . LEU A 1 98 ? 11.593 0.713 -9.246 1.00 83.69 98 LEU A O 1
ATOM 811 N N . LEU A 1 99 ? 9.629 1.782 -9.404 1.00 78.06 99 LEU A N 1
ATOM 812 C CA . LEU A 1 99 ? 9.834 2.259 -10.775 1.00 78.06 99 LEU A CA 1
ATOM 813 C C . LEU A 1 99 ? 10.957 3.302 -10.891 1.00 78.06 99 LEU A C 1
ATOM 815 O O . LEU A 1 99 ? 11.376 3.601 -12.003 1.00 78.06 99 LEU A O 1
ATOM 819 N N . ASN A 1 100 ? 11.448 3.841 -9.769 1.00 81.88 100 ASN A N 1
ATOM 820 C CA . ASN A 1 100 ? 12.534 4.822 -9.752 1.00 81.88 100 ASN A CA 1
ATOM 821 C C . ASN A 1 100 ? 13.929 4.177 -9.626 1.00 81.88 100 ASN A C 1
ATOM 823 O O . ASN A 1 100 ? 14.920 4.831 -9.930 1.00 81.88 100 ASN A O 1
ATOM 827 N N . PHE A 1 101 ? 14.036 2.916 -9.188 1.00 84.12 101 PHE A N 1
ATOM 828 C CA . PHE A 1 101 ? 15.329 2.232 -9.013 1.00 84.12 101 PHE A CA 1
ATOM 829 C C . PHE A 1 101 ? 16.152 2.061 -10.303 1.00 84.12 101 PHE A C 1
ATOM 831 O O . PHE A 1 101 ? 17.368 2.222 -10.212 1.00 84.12 101 PHE A O 1
ATOM 838 N N . PRO A 1 102 ? 15.544 1.858 -11.491 1.00 81.75 102 PRO A N 1
ATOM 839 C CA . PRO A 1 102 ? 16.275 1.850 -12.761 1.00 81.75 102 PRO A CA 1
ATOM 840 C C . PRO A 1 102 ? 17.067 3.133 -13.049 1.00 81.75 102 PRO A C 1
ATOM 842 O O . PRO A 1 102 ? 18.012 3.104 -13.823 1.00 81.75 102 PRO A O 1
ATOM 845 N N . MET A 1 103 ? 16.721 4.265 -12.417 1.00 80.62 103 MET A N 1
ATOM 846 C CA . MET A 1 103 ? 17.517 5.495 -12.530 1.00 80.62 103 MET A CA 1
ATOM 847 C C . MET A 1 103 ? 18.889 5.388 -11.853 1.00 80.62 103 MET A C 1
ATOM 849 O O . MET A 1 103 ? 19.777 6.179 -12.158 1.00 80.62 103 MET A O 1
ATOM 853 N N . ILE A 1 104 ? 19.025 4.485 -10.880 1.00 85.50 104 ILE A N 1
ATOM 854 C CA . ILE A 1 104 ? 20.285 4.190 -10.196 1.00 85.50 104 ILE A CA 1
ATOM 855 C C . ILE A 1 104 ? 21.016 3.102 -10.980 1.00 85.50 104 ILE A C 1
ATOM 857 O O . ILE A 1 104 ? 22.176 3.287 -11.333 1.00 85.50 104 ILE A O 1
ATOM 861 N N . ASP A 1 105 ? 20.325 1.986 -11.222 1.00 86.19 105 ASP A N 1
ATOM 862 C CA . ASP A 1 105 ? 20.828 0.819 -11.940 1.00 86.19 105 ASP A CA 1
ATOM 863 C C . ASP A 1 105 ? 19.647 -0.061 -12.401 1.00 86.19 105 ASP A C 1
ATOM 865 O O . ASP A 1 105 ? 18.704 -0.305 -11.638 1.00 86.19 105 ASP A O 1
ATOM 869 N N . GLU A 1 106 ? 19.668 -0.510 -13.658 1.00 83.56 106 GLU A N 1
ATOM 870 C CA . GLU A 1 106 ? 18.565 -1.273 -14.259 1.00 83.56 106 GLU A CA 1
ATOM 871 C C . GLU A 1 106 ? 18.399 -2.665 -13.630 1.00 83.56 106 GLU A C 1
ATOM 873 O O . GLU A 1 106 ? 17.269 -3.066 -13.331 1.00 83.56 106 GLU A O 1
ATOM 878 N N . GLU A 1 107 ? 19.503 -3.367 -13.351 1.00 88.00 107 GLU A N 1
ATOM 879 C CA . GLU A 1 107 ? 19.494 -4.691 -12.715 1.00 88.00 107 GLU A CA 1
ATOM 880 C C . GLU A 1 107 ? 18.949 -4.589 -11.284 1.00 88.00 107 GLU A C 1
ATOM 882 O O . GLU A 1 107 ? 18.128 -5.401 -10.849 1.00 88.00 107 GLU A O 1
ATOM 887 N N . LEU A 1 108 ? 19.311 -3.529 -10.558 1.00 87.44 108 LEU A N 1
ATOM 888 C CA . LEU A 1 108 ? 18.736 -3.236 -9.248 1.00 87.44 108 LEU A CA 1
ATOM 889 C C . LEU A 1 108 ? 17.219 -2.991 -9.322 1.00 87.44 108 LEU A C 1
ATOM 891 O O . LEU A 1 108 ? 16.467 -3.452 -8.454 1.00 87.44 108 LEU A O 1
ATOM 895 N N . GLY A 1 109 ? 16.748 -2.274 -10.344 1.00 85.75 109 GLY A N 1
ATOM 896 C CA . GLY A 1 109 ? 15.320 -2.082 -10.603 1.00 85.75 109 GLY A CA 1
ATOM 897 C C . GLY A 1 109 ? 14.578 -3.407 -10.776 1.00 85.75 109 GLY A C 1
ATOM 898 O O . GLY A 1 109 ? 13.560 -3.640 -10.116 1.00 85.75 109 GLY A O 1
ATOM 899 N N . GLU A 1 110 ? 15.134 -4.310 -11.581 1.00 85.50 110 GLU A N 1
ATOM 900 C CA . GLU A 1 110 ? 14.596 -5.658 -11.776 1.00 85.50 110 GLU A CA 1
ATOM 901 C C . GLU A 1 110 ? 14.578 -6.463 -10.468 1.00 85.50 110 GLU A C 1
ATOM 903 O O . GLU A 1 110 ? 13.530 -6.975 -10.061 1.00 85.50 110 GLU A O 1
ATOM 908 N N . ILE A 1 111 ? 15.709 -6.533 -9.758 1.00 91.50 111 ILE A N 1
ATOM 909 C CA . ILE A 1 111 ? 15.836 -7.283 -8.500 1.00 91.50 111 ILE A CA 1
ATOM 910 C C . ILE A 1 111 ? 14.815 -6.795 -7.470 1.00 91.50 111 ILE A C 1
ATOM 912 O O . ILE A 1 111 ? 14.162 -7.606 -6.809 1.00 91.50 111 ILE A O 1
ATOM 916 N N . THR A 1 112 ? 14.646 -5.481 -7.322 1.00 90.00 112 THR A N 1
ATOM 917 C CA . THR A 1 112 ? 13.730 -4.915 -6.321 1.00 90.00 112 THR A CA 1
ATOM 918 C C . THR A 1 112 ? 12.259 -5.146 -6.673 1.00 90.00 112 THR A C 1
ATOM 920 O O . THR A 1 112 ? 11.471 -5.491 -5.784 1.00 90.00 112 THR A O 1
ATOM 923 N N . ALA A 1 113 ? 11.881 -5.035 -7.951 1.00 86.75 113 ALA A N 1
ATOM 924 C CA . ALA A 1 113 ? 10.537 -5.364 -8.428 1.00 86.75 113 ALA A CA 1
ATOM 925 C C . ALA A 1 113 ? 10.206 -6.853 -8.227 1.00 86.75 113 ALA A C 1
ATOM 927 O O . ALA A 1 113 ? 9.146 -7.187 -7.681 1.00 86.75 113 ALA A O 1
ATOM 928 N N . ASN A 1 114 ? 11.140 -7.737 -8.582 1.00 90.25 114 ASN A N 1
ATOM 929 C CA . ASN A 1 114 ? 11.005 -9.185 -8.421 1.00 90.25 114 ASN A CA 1
ATOM 930 C C . ASN A 1 114 ? 10.937 -9.583 -6.947 1.00 90.25 114 ASN A C 1
ATOM 932 O O . ASN A 1 114 ? 10.072 -10.367 -6.551 1.00 90.25 114 ASN A O 1
ATOM 936 N N . PHE A 1 115 ? 11.792 -8.999 -6.104 1.00 92.88 115 PHE A N 1
ATOM 937 C CA . PHE A 1 115 ? 11.777 -9.239 -4.664 1.00 92.88 115 PHE A CA 1
ATOM 938 C C . PHE A 1 115 ? 10.439 -8.840 -4.036 1.00 92.88 115 PHE A C 1
ATOM 940 O O . PHE A 1 115 ? 9.879 -9.591 -3.229 1.00 92.88 115 PHE A O 1
ATOM 947 N N . TRP A 1 116 ? 9.881 -7.690 -4.426 1.00 91.31 116 TRP A N 1
ATOM 948 C CA . TRP A 1 116 ? 8.557 -7.278 -3.968 1.00 91.31 116 TRP A CA 1
ATOM 949 C C . TRP A 1 116 ? 7.472 -8.270 -4.397 1.00 91.31 116 TRP A C 1
ATOM 951 O O . TRP A 1 116 ? 6.671 -8.691 -3.559 1.00 91.31 116 TRP A O 1
ATOM 961 N N . ASN A 1 117 ? 7.468 -8.680 -5.667 1.00 89.44 117 ASN A N 1
ATOM 962 C CA . ASN A 1 117 ? 6.471 -9.605 -6.200 1.00 89.44 117 ASN A CA 1
ATOM 963 C C . ASN A 1 117 ? 6.528 -10.972 -5.494 1.00 89.44 117 ASN A C 1
ATOM 965 O O . ASN A 1 117 ? 5.513 -11.450 -4.983 1.00 89.44 117 ASN A O 1
ATOM 969 N N . LEU A 1 118 ? 7.734 -11.529 -5.350 1.00 92.50 118 LEU A N 1
ATOM 970 C CA . LEU A 1 118 ? 8.020 -12.760 -4.605 1.00 92.50 118 LEU A CA 1
ATOM 971 C C . LEU A 1 118 ? 7.541 -12.692 -3.145 1.00 92.50 118 LEU A C 1
ATOM 973 O O . LEU A 1 118 ? 7.077 -13.684 -2.576 1.00 92.50 118 LEU A O 1
ATOM 977 N N . THR A 1 119 ? 7.682 -11.526 -2.515 1.00 92.25 119 THR A N 1
ATOM 978 C CA . THR A 1 119 ? 7.324 -11.325 -1.105 1.00 92.2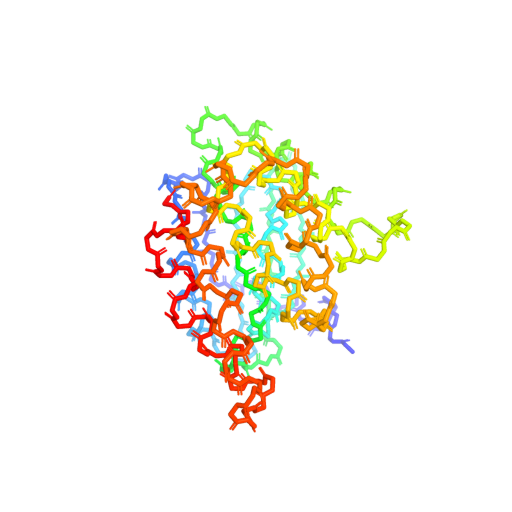5 119 THR A CA 1
ATOM 979 C C . THR A 1 119 ? 5.813 -11.196 -0.912 1.00 92.25 119 THR A C 1
ATOM 981 O O . THR A 1 119 ? 5.257 -11.741 0.049 1.00 92.25 119 THR A O 1
ATOM 984 N N . TRP A 1 120 ? 5.133 -10.467 -1.802 1.00 90.25 120 TRP A N 1
ATOM 985 C CA . TRP A 1 120 ? 3.751 -10.039 -1.581 1.00 90.25 120 TRP A CA 1
ATOM 986 C C . TRP A 1 120 ? 2.701 -10.840 -2.348 1.00 90.25 120 TRP A C 1
ATOM 988 O O . TRP A 1 120 ? 1.661 -11.134 -1.751 1.00 90.25 120 TRP A O 1
ATOM 998 N N . ASN A 1 121 ? 2.976 -11.231 -3.592 1.00 86.94 121 ASN A N 1
ATOM 999 C CA . ASN A 1 121 ? 1.970 -11.787 -4.507 1.00 86.94 121 ASN A CA 1
ATOM 1000 C C . ASN A 1 121 ? 2.170 -13.270 -4.827 1.00 86.94 121 ASN A C 1
ATOM 1002 O O . ASN A 1 121 ? 1.325 -13.862 -5.486 1.00 86.94 121 ASN A O 1
ATOM 1006 N N . ASP A 1 122 ? 3.277 -13.866 -4.388 1.00 87.25 122 ASP A N 1
ATOM 1007 C CA . ASP A 1 122 ? 3.559 -15.273 -4.649 1.00 87.25 122 ASP A CA 1
ATOM 1008 C C . ASP A 1 122 ? 2.517 -16.186 -3.974 1.00 87.25 122 ASP A C 1
ATOM 1010 O O . ASP A 1 122 ? 2.254 -16.077 -2.774 1.00 87.25 122 ASP A O 1
ATOM 1014 N N . GLU A 1 123 ? 1.936 -17.111 -4.734 1.00 87.62 123 GLU A N 1
ATOM 1015 C CA . GLU A 1 123 ? 0.882 -18.012 -4.253 1.00 87.62 123 GLU A CA 1
ATOM 1016 C C . GLU A 1 123 ? 1.383 -19.014 -3.201 1.00 87.62 123 GLU A C 1
ATOM 1018 O O . GLU A 1 123 ? 0.585 -19.573 -2.450 1.00 87.62 123 GLU A O 1
ATOM 1023 N N . LYS A 1 124 ? 2.705 -19.201 -3.058 1.00 93.38 124 LYS A N 1
ATOM 1024 C CA . LYS A 1 124 ? 3.289 -20.095 -2.044 1.00 93.38 124 LYS A CA 1
ATOM 1025 C C . LYS A 1 124 ? 3.139 -19.578 -0.608 1.00 93.38 124 LYS A C 1
ATOM 1027 O O . LYS A 1 124 ? 3.534 -20.267 0.335 1.00 93.38 124 LYS A O 1
ATOM 1032 N N . ARG A 1 125 ? 2.678 -18.337 -0.405 1.00 93.38 125 ARG A N 1
ATOM 1033 C CA . ARG A 1 125 ? 2.571 -17.741 0.936 1.00 93.38 125 ARG A CA 1
ATOM 1034 C C . ARG A 1 125 ? 1.506 -18.457 1.767 1.00 93.38 125 ARG A C 1
ATOM 1036 O O . ARG A 1 125 ? 0.346 -18.517 1.394 1.00 93.38 125 ARG A O 1
ATOM 1043 N N . THR A 1 126 ? 1.903 -18.917 2.951 1.00 95.81 126 THR A N 1
ATOM 1044 C CA . THR A 1 126 ? 0.995 -19.572 3.907 1.00 95.81 126 THR A CA 1
ATOM 1045 C C . THR A 1 126 ? 0.217 -18.578 4.770 1.00 95.81 126 THR A C 1
ATOM 1047 O O . THR A 1 126 ? -0.926 -18.837 5.128 1.00 95.81 126 THR A O 1
ATOM 1050 N N . LEU A 1 127 ? 0.828 -17.442 5.127 1.00 96.06 127 LEU A N 1
ATOM 1051 C CA . LEU A 1 127 ? 0.150 -16.417 5.922 1.00 96.06 127 LEU A CA 1
ATOM 1052 C C . LEU A 1 127 ? -0.854 -15.636 5.057 1.00 96.06 127 LEU A C 1
ATOM 1054 O O . LEU A 1 127 ? -0.448 -15.131 3.998 1.00 96.06 127 LEU A O 1
ATOM 1058 N N . PRO A 1 128 ? -2.104 -15.448 5.533 1.00 93.44 128 PRO A N 1
ATOM 1059 C CA . PRO A 1 128 ? -3.076 -14.570 4.891 1.00 93.44 128 PRO A CA 1
ATOM 1060 C C . PRO A 1 128 ? -2.504 -13.175 4.633 1.00 93.44 128 PRO A C 1
ATOM 1062 O O . PRO A 1 128 ? -1.610 -12.701 5.347 1.00 93.44 128 PRO A O 1
ATOM 1065 N N . TYR A 1 129 ? -2.995 -12.514 3.586 1.00 91.81 129 TYR A N 1
ATOM 1066 C CA . TYR A 1 129 ? -2.481 -11.209 3.170 1.00 91.81 129 TYR A CA 1
ATOM 1067 C C . TYR A 1 129 ? -2.635 -10.166 4.283 1.00 91.81 129 TYR A C 1
ATOM 1069 O O . TYR A 1 129 ? -1.687 -9.454 4.606 1.00 91.81 129 TYR A O 1
ATOM 1077 N N . GLU A 1 130 ? -3.787 -10.160 4.942 1.00 93.62 130 GLU A N 1
ATOM 1078 C CA . GLU A 1 130 ? -4.153 -9.294 6.058 1.00 93.62 130 GLU A CA 1
ATOM 1079 C C . GLU A 1 130 ? -3.191 -9.465 7.237 1.00 93.62 130 GLU A C 1
ATOM 1081 O O . GLU A 1 130 ? -2.668 -8.485 7.766 1.00 93.62 130 GLU A O 1
ATOM 1086 N N . THR A 1 131 ? -2.868 -10.710 7.603 1.00 96.50 131 THR A N 1
ATOM 1087 C CA . THR A 1 131 ? -1.888 -11.000 8.661 1.00 96.50 131 THR A CA 1
ATOM 1088 C C . THR A 1 131 ? -0.504 -10.474 8.291 1.00 96.50 131 THR A C 1
ATOM 1090 O O . THR A 1 131 ? 0.184 -9.892 9.129 1.00 96.50 131 THR A O 1
ATOM 1093 N N . ARG A 1 132 ? -0.086 -10.620 7.028 1.00 96.62 132 ARG A N 1
ATOM 1094 C CA . ARG A 1 132 ? 1.198 -10.078 6.554 1.00 96.62 132 ARG A CA 1
ATOM 1095 C C . ARG A 1 132 ? 1.230 -8.549 6.592 1.00 96.62 132 ARG A C 1
ATOM 1097 O O . ARG A 1 132 ? 2.270 -7.993 6.940 1.00 96.62 132 ARG A O 1
ATOM 1104 N N . LEU A 1 133 ? 0.118 -7.872 6.292 1.00 96.56 133 LEU A N 1
ATOM 1105 C CA . LEU A 1 133 ? 0.002 -6.416 6.440 1.00 96.56 133 LEU A CA 1
ATOM 1106 C C . LEU A 1 133 ? 0.164 -5.991 7.906 1.00 96.56 133 LEU A C 1
ATOM 1108 O O . LEU A 1 133 ? 0.920 -5.064 8.182 1.00 96.56 133 LEU A O 1
ATOM 1112 N N . LEU A 1 134 ? -0.466 -6.695 8.852 1.00 98.38 134 LEU A N 1
ATOM 1113 C CA . LEU A 1 134 ? -0.325 -6.409 10.288 1.00 98.38 134 LEU A CA 1
ATOM 1114 C C . LEU A 1 134 ? 1.114 -6.608 10.784 1.00 98.38 134 LEU A C 1
ATOM 1116 O O . LEU A 1 134 ? 1.640 -5.761 11.502 1.00 98.38 134 LEU A O 1
ATOM 1120 N N . LEU A 1 135 ? 1.788 -7.677 10.350 1.00 98.19 135 LEU A N 1
ATOM 1121 C CA . LEU A 1 135 ? 3.208 -7.897 10.656 1.00 98.19 135 LEU A CA 1
ATOM 1122 C C . LEU A 1 135 ? 4.106 -6.823 10.025 1.00 98.19 135 LEU A C 1
ATOM 1124 O O . LEU A 1 135 ? 5.081 -6.376 10.629 1.00 98.19 135 LEU A O 1
ATOM 1128 N N . SER A 1 136 ? 3.792 -6.390 8.803 1.00 97.69 136 SER A N 1
ATOM 1129 C CA . SER A 1 136 ? 4.523 -5.310 8.137 1.00 97.69 136 SER A CA 1
ATOM 1130 C C . SER A 1 136 ? 4.333 -3.975 8.856 1.00 97.69 136 SER A C 1
ATOM 1132 O O . SER A 1 136 ? 5.301 -3.236 9.040 1.00 97.69 136 SER A O 1
ATOM 1134 N N . LEU A 1 137 ? 3.112 -3.698 9.321 1.00 98.12 137 LEU A N 1
ATOM 1135 C CA . LEU A 1 137 ? 2.776 -2.535 10.130 1.00 98.12 137 LEU A CA 1
ATOM 1136 C C . LEU A 1 137 ? 3.597 -2.494 11.417 1.00 98.12 137 LEU A C 1
ATOM 1138 O O . LEU A 1 137 ? 4.245 -1.481 11.679 1.00 98.12 137 LEU A O 1
ATOM 1142 N N . THR A 1 138 ? 3.619 -3.572 12.202 1.00 98.06 138 THR A N 1
ATOM 1143 C CA . THR A 1 138 ? 4.333 -3.579 13.490 1.00 98.06 138 THR A CA 1
ATOM 1144 C C . THR A 1 138 ? 5.843 -3.483 13.295 1.00 98.06 138 THR A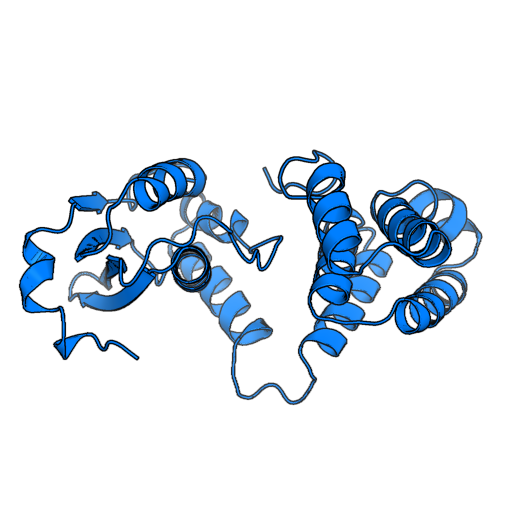 C 1
ATOM 1146 O O . THR A 1 138 ? 6.496 -2.705 13.991 1.00 98.06 138 THR A O 1
ATOM 1149 N N . ASN A 1 139 ? 6.397 -4.159 12.282 1.00 98.06 139 ASN A N 1
ATOM 1150 C CA . ASN A 1 139 ? 7.805 -4.008 11.900 1.00 98.06 139 ASN A CA 1
ATOM 1151 C C . ASN A 1 139 ? 8.140 -2.583 11.436 1.00 98.06 139 ASN A C 1
ATOM 1153 O O . ASN A 1 139 ? 9.228 -2.078 11.709 1.00 98.06 139 ASN A O 1
ATOM 1157 N N . ALA A 1 140 ? 7.233 -1.916 10.718 1.00 97.62 140 ALA A N 1
ATOM 1158 C CA . ALA A 1 140 ? 7.429 -0.529 10.314 1.00 97.62 140 ALA A CA 1
ATOM 1159 C C . ALA A 1 140 ? 7.418 0.420 11.519 1.00 97.62 140 ALA A C 1
ATOM 1161 O O . ALA A 1 140 ? 8.266 1.309 11.573 1.00 97.62 140 ALA A O 1
ATOM 1162 N N . VAL A 1 141 ? 6.525 0.204 12.492 1.00 97.94 141 VAL A N 1
ATOM 1163 C CA . VAL A 1 141 ? 6.502 0.969 13.749 1.00 97.94 141 VAL A CA 1
ATOM 1164 C C . VAL A 1 141 ? 7.794 0.772 14.536 1.00 97.94 141 VAL A C 1
ATOM 1166 O O . VAL A 1 141 ? 8.430 1.762 14.877 1.00 97.94 141 VAL A O 1
ATOM 1169 N N . GLY A 1 142 ? 8.231 -0.473 14.750 1.00 96.31 142 GLY A N 1
ATOM 1170 C CA . GLY A 1 142 ? 9.471 -0.759 15.485 1.00 96.31 142 GLY A CA 1
ATOM 1171 C C . GLY A 1 142 ? 10.731 -0.188 14.822 1.00 96.31 142 GLY A C 1
ATOM 1172 O O . GLY A 1 142 ? 11.718 0.083 15.493 1.00 96.31 142 GLY A O 1
ATOM 1173 N N . ALA A 1 143 ? 10.690 0.049 13.508 1.00 96.56 143 ALA A N 1
ATOM 1174 C CA . ALA A 1 143 ? 11.759 0.709 12.759 1.00 96.56 143 ALA A CA 1
ATOM 1175 C C . ALA A 1 143 ? 11.609 2.245 12.674 1.00 96.56 143 ALA A C 1
ATOM 1177 O O . ALA A 1 143 ? 12.343 2.880 11.917 1.00 96.56 143 ALA A O 1
ATOM 1178 N N . GLY A 1 144 ? 10.625 2.852 13.349 1.00 95.06 144 GLY A N 1
ATOM 1179 C CA . GLY A 1 144 ? 10.338 4.292 13.269 1.00 95.06 144 GLY A CA 1
ATOM 1180 C C . GLY A 1 144 ? 9.785 4.769 11.922 1.00 95.06 144 GLY A C 1
ATOM 1181 O O . GLY A 1 144 ? 9.688 5.967 11.661 1.00 95.06 144 GLY A O 1
ATOM 1182 N N . ARG A 1 145 ? 9.386 3.856 11.031 1.00 95.44 145 ARG A N 1
ATOM 1183 C CA . ARG A 1 145 ? 8.914 4.169 9.673 1.00 95.44 145 ARG A CA 1
ATOM 1184 C C . ARG A 1 145 ? 7.409 4.430 9.657 1.00 95.44 145 ARG A C 1
ATOM 1186 O O . ARG A 1 145 ? 6.654 3.712 8.998 1.00 95.44 145 ARG A O 1
ATOM 1193 N N . MET A 1 146 ? 6.966 5.491 10.333 1.00 94.69 146 MET A N 1
ATOM 1194 C CA . MET A 1 146 ? 5.534 5.805 10.506 1.00 94.69 146 MET A CA 1
ATOM 1195 C C . MET A 1 146 ? 4.777 5.992 9.186 1.00 94.69 146 MET A C 1
ATOM 1197 O O . MET A 1 146 ? 3.620 5.585 9.076 1.00 94.69 146 MET A O 1
ATOM 1201 N N . ARG A 1 147 ? 5.440 6.517 8.148 1.00 92.12 147 ARG A N 1
ATOM 1202 C CA . ARG A 1 147 ? 4.889 6.592 6.783 1.00 92.12 147 ARG A CA 1
ATOM 1203 C C . ARG A 1 147 ? 4.505 5.209 6.258 1.00 92.12 147 ARG A C 1
ATOM 1205 O O . ARG A 1 147 ? 3.393 5.020 5.776 1.00 92.12 147 ARG A O 1
ATOM 1212 N N . GLN A 1 148 ? 5.406 4.232 6.378 1.00 93.38 148 GLN A N 1
ATOM 1213 C CA . GLN A 1 148 ? 5.131 2.862 5.951 1.00 93.38 148 GLN A CA 1
ATOM 1214 C C . GLN A 1 148 ? 4.048 2.231 6.824 1.00 93.38 148 GLN A C 1
ATOM 1216 O O . GLN A 1 148 ? 3.109 1.654 6.287 1.00 93.38 148 GLN A O 1
ATOM 1221 N N . ALA A 1 149 ? 4.136 2.387 8.146 1.00 96.88 149 ALA A N 1
ATOM 1222 C CA . ALA A 1 149 ? 3.151 1.826 9.066 1.00 96.88 149 ALA A CA 1
ATOM 1223 C C . ALA A 1 149 ? 1.730 2.331 8.763 1.00 96.88 149 ALA A C 1
ATOM 1225 O O . ALA A 1 149 ? 0.790 1.541 8.721 1.00 96.88 149 ALA A O 1
ATOM 1226 N N . SER A 1 150 ? 1.584 3.626 8.458 1.00 95.94 150 SER A N 1
ATOM 1227 C CA . SER A 1 150 ? 0.306 4.232 8.055 1.00 95.94 150 SER A CA 1
ATOM 1228 C C . SER A 1 150 ? -0.266 3.567 6.799 1.00 95.94 150 SER A C 1
ATOM 1230 O O . SER A 1 150 ? -1.442 3.211 6.766 1.00 95.94 150 SER A O 1
ATOM 1232 N N . ARG A 1 151 ? 0.575 3.336 5.780 1.00 94.38 151 ARG A N 1
ATOM 1233 C CA . ARG A 1 151 ? 0.180 2.651 4.534 1.00 94.38 151 ARG A CA 1
ATOM 1234 C C . ARG A 1 151 ? -0.289 1.224 4.809 1.00 94.38 151 ARG A C 1
ATOM 1236 O O . ARG A 1 151 ? -1.292 0.797 4.244 1.00 94.38 151 ARG A O 1
ATOM 1243 N N . GLU A 1 152 ? 0.421 0.490 5.665 1.00 96.12 152 GLU A N 1
ATOM 1244 C CA . GLU A 1 152 ? 0.052 -0.881 6.038 1.00 96.12 152 GLU A CA 1
ATOM 1245 C C . GLU A 1 152 ? -1.268 -0.938 6.819 1.00 96.12 152 GLU A C 1
ATOM 1247 O O . GLU A 1 152 ? -2.098 -1.794 6.518 1.00 96.12 152 GLU A O 1
ATOM 1252 N N . LEU A 1 153 ? -1.520 0.009 7.734 1.00 97.38 153 LEU A N 1
ATOM 1253 C CA . LEU A 1 153 ? -2.781 0.086 8.488 1.00 97.38 153 LEU A CA 1
ATOM 1254 C C . LEU A 1 153 ? -3.970 0.290 7.554 1.00 97.38 153 LEU A C 1
ATOM 1256 O O . LEU A 1 153 ? -4.977 -0.410 7.640 1.00 97.38 153 LEU A O 1
ATOM 1260 N N . ILE A 1 154 ? -3.851 1.267 6.655 1.00 95.38 154 ILE A N 1
ATOM 1261 C CA . ILE A 1 154 ? -4.942 1.635 5.754 1.00 95.38 154 ILE A CA 1
ATOM 1262 C C . ILE A 1 154 ? -5.212 0.494 4.769 1.00 95.38 154 ILE A C 1
ATOM 1264 O O . ILE A 1 154 ? -6.376 0.167 4.533 1.00 95.38 154 ILE A O 1
ATOM 1268 N N . LYS A 1 155 ? -4.162 -0.165 4.247 1.00 93.50 155 LYS A N 1
ATOM 1269 C CA . LYS A 1 155 ? -4.327 -1.399 3.462 1.00 93.50 155 LYS A CA 1
ATOM 1270 C C . LYS A 1 155 ? -5.063 -2.456 4.277 1.00 93.50 155 LYS A C 1
ATOM 1272 O O . LYS A 1 155 ? -6.075 -2.954 3.801 1.00 93.50 155 LYS A O 1
ATOM 1277 N N . ALA A 1 156 ? -4.606 -2.764 5.490 1.00 95.69 156 ALA A N 1
ATOM 1278 C CA . ALA A 1 156 ? -5.208 -3.806 6.320 1.00 95.69 156 ALA A CA 1
ATOM 1279 C C . ALA A 1 156 ? -6.715 -3.571 6.500 1.00 95.69 156 ALA A C 1
ATOM 1281 O O . ALA A 1 156 ? -7.515 -4.469 6.242 1.00 95.69 156 ALA A O 1
ATOM 1282 N N . TYR A 1 157 ? -7.114 -2.340 6.827 1.00 95.75 157 TYR A N 1
ATOM 1283 C CA . TYR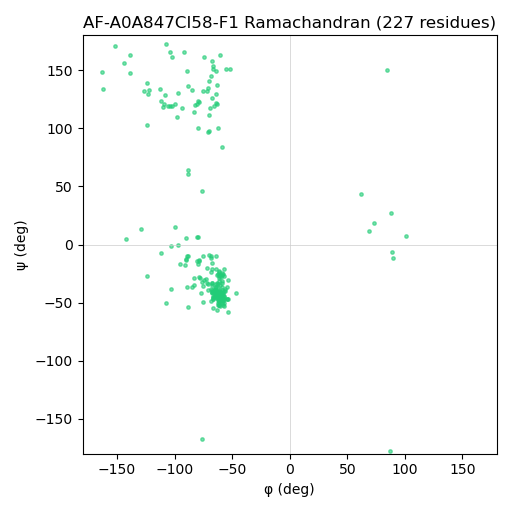 A 1 157 ? -8.524 -1.985 6.981 1.00 95.75 157 TYR A CA 1
ATOM 1284 C C . TYR A 1 157 ? -9.333 -2.114 5.680 1.00 95.75 157 TYR A C 1
ATOM 1286 O O . TYR A 1 157 ? -10.448 -2.639 5.687 1.00 95.75 157 TYR A O 1
ATOM 1294 N N . ILE A 1 158 ? -8.778 -1.661 4.549 1.00 91.25 158 ILE A N 1
ATOM 1295 C CA . ILE A 1 158 ? -9.426 -1.750 3.229 1.00 91.25 158 ILE A CA 1
ATOM 1296 C C . ILE A 1 158 ? -9.620 -3.206 2.794 1.00 91.25 158 ILE A C 1
ATOM 1298 O O . ILE A 1 158 ? -10.667 -3.519 2.227 1.00 91.25 158 ILE A O 1
ATOM 1302 N N . TYR A 1 159 ? -8.663 -4.080 3.114 1.00 90.50 159 TYR A N 1
ATOM 1303 C CA . TYR A 1 159 ? -8.730 -5.525 2.874 1.00 90.50 159 TYR A CA 1
ATOM 1304 C C . TYR A 1 159 ? -9.572 -6.286 3.916 1.00 90.50 159 TYR A C 1
ATOM 1306 O O . TYR A 1 159 ? -9.659 -7.504 3.858 1.00 90.50 159 TYR A O 1
ATOM 1314 N N . GLY A 1 160 ? -10.255 -5.581 4.823 1.00 91.81 160 GLY A N 1
ATOM 1315 C CA . GLY A 1 160 ? -11.283 -6.170 5.683 1.00 91.81 160 GLY A CA 1
ATOM 1316 C C . GLY A 1 160 ? -10.845 -6.485 7.109 1.00 91.81 160 GLY A C 1
ATOM 1317 O O . GLY A 1 160 ? -11.638 -7.057 7.849 1.00 91.81 160 GLY A O 1
ATOM 1318 N N . VAL A 1 161 ? -9.644 -6.079 7.538 1.00 96.69 161 VAL A N 1
ATOM 1319 C CA . VAL A 1 161 ? -9.251 -6.189 8.953 1.00 96.69 161 VAL A CA 1
ATOM 1320 C C . VAL A 1 161 ? -10.160 -5.318 9.811 1.00 96.69 161 VAL A C 1
ATOM 1322 O O . VAL A 1 161 ? -10.232 -4.099 9.621 1.00 96.69 161 VAL A O 1
ATOM 1325 N N . ASP A 1 162 ? -10.853 -5.946 10.756 1.00 96.94 162 ASP A N 1
ATOM 1326 C CA . ASP A 1 162 ? -11.727 -5.266 11.707 1.00 96.94 162 ASP A CA 1
ATOM 1327 C C . ASP A 1 162 ? -10.941 -4.414 12.696 1.00 96.94 162 ASP A C 1
ATOM 1329 O O . ASP A 1 162 ? -9.839 -4.764 13.120 1.00 96.94 162 ASP A O 1
ATOM 1333 N N . SER A 1 163 ? -11.524 -3.276 13.080 1.00 97.25 163 SER A N 1
ATOM 1334 C CA . SER A 1 163 ? -10.846 -2.323 13.957 1.00 97.25 163 SER A CA 1
ATOM 1335 C C . SER A 1 163 ? -10.509 -2.918 15.323 1.00 97.25 163 SER A C 1
ATOM 1337 O O . SER A 1 163 ? -9.499 -2.533 15.891 1.00 97.25 163 SER A O 1
ATOM 1339 N N . ALA A 1 164 ? -11.265 -3.912 15.798 1.00 98.12 164 ALA A N 1
ATOM 1340 C CA . ALA A 1 164 ? -10.946 -4.659 17.014 1.00 98.12 164 ALA A CA 1
ATOM 1341 C C . ALA A 1 164 ? -9.572 -5.355 16.948 1.00 98.12 164 ALA A C 1
ATOM 1343 O O . ALA A 1 164 ? -8.839 -5.348 17.925 1.00 98.12 164 ALA A O 1
ATOM 1344 N N . ILE A 1 165 ? -9.170 -5.875 15.782 1.00 98.44 165 ILE A N 1
ATOM 1345 C CA . ILE A 1 165 ? -7.827 -6.452 15.601 1.00 98.44 165 ILE A CA 1
ATOM 1346 C C . ILE A 1 165 ? -6.762 -5.351 15.683 1.00 98.44 165 ILE A C 1
ATOM 1348 O O . ILE A 1 165 ? -5.662 -5.571 16.185 1.00 98.44 165 ILE A O 1
ATOM 1352 N N . LEU A 1 166 ? -7.074 -4.147 15.193 1.00 98.44 166 LEU A N 1
ATOM 1353 C CA . LEU A 1 166 ? -6.174 -3.004 15.332 1.00 98.44 166 LEU A CA 1
ATOM 1354 C C . LEU A 1 166 ? -6.053 -2.567 16.797 1.00 98.44 166 LEU A C 1
ATOM 1356 O O . LEU A 1 166 ? -4.964 -2.154 17.183 1.00 98.44 166 LEU A O 1
ATOM 1360 N N . ASP A 1 167 ? -7.113 -2.689 17.603 1.00 98.50 167 ASP A N 1
ATOM 1361 C CA . ASP A 1 167 ? -7.066 -2.415 19.046 1.00 98.50 167 ASP A CA 1
ATOM 1362 C C . ASP A 1 167 ? -5.984 -3.289 19.714 1.00 98.50 167 ASP A C 1
ATOM 1364 O O . ASP A 1 167 ? -5.078 -2.744 20.352 1.00 98.50 167 ASP A O 1
ATOM 1368 N N . ASP A 1 168 ? -5.997 -4.605 19.455 1.00 98.56 168 ASP A N 1
ATOM 1369 C CA . ASP A 1 168 ? -4.981 -5.551 19.948 1.00 98.56 168 ASP A CA 1
ATOM 1370 C C . ASP A 1 168 ? -3.568 -5.151 19.493 1.00 98.56 168 ASP A C 1
ATOM 1372 O O . ASP A 1 168 ? -2.604 -5.168 20.263 1.00 98.56 168 ASP A O 1
ATOM 1376 N N . VAL A 1 169 ? -3.424 -4.750 18.225 1.00 98.44 169 VAL A N 1
ATOM 1377 C CA . VAL A 1 169 ? -2.133 -4.304 17.691 1.00 98.44 169 VAL A CA 1
ATOM 1378 C C . VAL A 1 169 ? -1.642 -3.043 18.401 1.00 98.44 169 VAL A C 1
ATOM 1380 O O . VAL A 1 169 ? -0.475 -2.990 18.781 1.00 98.44 169 VAL A O 1
ATOM 1383 N N . PHE A 1 170 ? -2.485 -2.027 18.599 1.00 98.44 170 PHE A N 1
ATOM 1384 C CA . PHE A 1 170 ? -2.074 -0.792 19.276 1.00 98.44 170 PHE A CA 1
ATOM 1385 C C . PHE A 1 170 ? -1.758 -1.014 20.757 1.00 98.44 170 PHE A C 1
ATOM 1387 O O . PHE A 1 170 ? -0.832 -0.374 21.264 1.00 98.44 170 PHE A O 1
ATOM 1394 N N . GLU A 1 171 ? -2.446 -1.940 21.427 1.00 98.38 171 GLU A N 1
ATOM 1395 C CA . GLU A 1 171 ? -2.091 -2.373 22.781 1.00 98.38 171 GLU A CA 1
ATOM 1396 C C . GLU A 1 171 ? -0.688 -2.996 22.808 1.00 98.38 171 GLU A C 1
ATOM 1398 O O . GLU A 1 171 ? 0.174 -2.568 23.581 1.00 98.38 171 GLU A O 1
ATOM 1403 N N . LEU A 1 172 ? -0.403 -3.924 21.887 1.00 98.31 172 LEU A N 1
ATOM 1404 C CA . LEU A 1 172 ? 0.922 -4.536 21.757 1.00 98.31 172 LEU A CA 1
ATOM 1405 C C . LEU A 1 172 ? 2.006 -3.525 21.368 1.00 98.31 172 LEU A C 1
ATOM 1407 O O . LEU A 1 172 ? 3.148 -3.663 21.808 1.00 98.31 172 LEU A O 1
ATOM 1411 N N . LEU A 1 173 ? 1.692 -2.507 20.562 1.00 98.00 173 LEU A N 1
ATOM 1412 C CA . LEU A 1 173 ? 2.635 -1.433 20.238 1.00 98.00 173 LEU A CA 1
ATOM 1413 C C . LEU A 1 173 ? 2.969 -0.597 21.477 1.00 98.00 173 LEU A C 1
ATOM 1415 O O . LEU A 1 173 ? 4.145 -0.328 21.718 1.00 98.00 173 LEU A O 1
ATOM 1419 N N . ALA A 1 174 ? 1.969 -0.219 22.279 1.00 97.38 174 ALA A N 1
ATOM 1420 C CA . ALA A 1 174 ? 2.186 0.515 23.525 1.00 97.38 174 ALA A CA 1
ATOM 1421 C C . ALA A 1 174 ? 3.013 -0.298 24.533 1.00 97.38 174 ALA A C 1
ATOM 1423 O O . ALA A 1 174 ? 3.916 0.251 25.166 1.00 97.38 174 ALA A O 1
ATOM 1424 N N . TRP A 1 175 ? 2.748 -1.605 24.636 1.00 97.88 175 TRP A N 1
ATOM 1425 C CA . TRP A 1 175 ? 3.501 -2.517 25.496 1.00 97.88 175 TRP A CA 1
ATOM 1426 C C . TRP A 1 175 ? 4.953 -2.691 25.033 1.00 97.88 175 TRP A C 1
ATOM 1428 O O . TRP A 1 175 ? 5.882 -2.452 25.800 1.00 97.88 175 TRP A O 1
ATOM 1438 N N . ASN A 1 176 ? 5.163 -3.071 23.769 1.00 97.31 176 ASN A N 1
ATOM 1439 C CA . ASN A 1 176 ? 6.483 -3.463 23.268 1.00 97.31 176 ASN A CA 1
ATOM 1440 C C . ASN A 1 176 ? 7.410 -2.278 22.964 1.00 97.31 176 ASN A C 1
ATOM 1442 O O . ASN A 1 176 ? 8.625 -2.434 23.037 1.00 97.31 176 ASN A O 1
ATOM 1446 N N . GLN A 1 177 ? 6.868 -1.112 22.594 1.00 96.00 177 GLN A N 1
ATOM 1447 C CA . GLN A 1 177 ? 7.670 0.092 22.316 1.00 96.00 177 GLN A CA 1
ATOM 1448 C C . GLN A 1 177 ? 7.778 1.024 23.534 1.00 96.00 177 GLN A C 1
ATOM 1450 O O . GLN A 1 177 ? 8.649 1.891 23.581 1.00 96.00 177 GLN A O 1
ATOM 1455 N N . GLY A 1 178 ? 6.904 0.846 24.528 1.00 96.94 178 GLY A N 1
ATOM 1456 C CA . GLY A 1 178 ? 6.826 1.677 25.723 1.00 96.94 178 GLY A CA 1
ATOM 1457 C C . GLY A 1 178 ? 5.983 2.943 25.539 1.00 96.94 178 GLY A C 1
ATOM 1458 O O . GLY A 1 178 ? 5.907 3.545 24.466 1.00 96.94 178 GLY A O 1
ATOM 1459 N N . ILE A 1 179 ? 5.374 3.391 26.641 1.00 95.94 179 ILE A N 1
ATOM 1460 C CA . ILE A 1 179 ? 4.420 4.516 26.664 1.00 95.94 179 ILE A CA 1
ATOM 1461 C C . ILE A 1 179 ? 5.060 5.831 26.187 1.00 95.94 179 ILE A C 1
ATOM 1463 O O . ILE A 1 179 ? 4.392 6.635 25.536 1.00 95.94 179 ILE A O 1
ATOM 1467 N N . GLY A 1 180 ? 6.349 6.047 26.481 1.00 96.81 180 GLY A N 1
ATOM 1468 C CA . GLY A 1 180 ? 7.086 7.240 26.053 1.00 96.81 180 GLY A CA 1
ATOM 1469 C C . GLY A 1 180 ? 7.183 7.340 24.531 1.00 96.81 180 GLY A C 1
ATOM 1470 O O . GLY A 1 180 ? 6.749 8.337 23.962 1.00 96.81 180 GLY A O 1
ATOM 1471 N N . TYR A 1 181 ? 7.651 6.268 23.882 1.00 96.69 181 TYR A N 1
ATOM 1472 C CA . TYR A 1 181 ? 7.724 6.185 22.422 1.00 96.69 181 TYR A CA 1
ATOM 1473 C C . TYR A 1 181 ? 6.336 6.258 21.786 1.00 96.69 181 TYR A C 1
ATOM 1475 O O . TYR A 1 181 ? 6.129 6.955 20.794 1.00 96.69 181 TYR A O 1
ATOM 1483 N N . PHE A 1 182 ? 5.351 5.580 22.384 1.00 97.94 182 PHE A N 1
ATOM 1484 C CA . PHE A 1 182 ? 3.978 5.674 21.909 1.00 97.94 182 PHE A CA 1
ATOM 1485 C C . PHE A 1 182 ? 3.489 7.122 21.924 1.00 97.94 182 PHE A C 1
ATOM 1487 O O . PHE A 1 182 ? 2.944 7.595 20.936 1.00 97.94 182 PHE A O 1
ATOM 1494 N N . SER A 1 183 ? 3.693 7.844 23.022 1.00 96.31 183 SER A N 1
ATOM 1495 C CA . SER A 1 183 ? 3.178 9.206 23.170 1.00 96.31 183 SER A CA 1
ATOM 1496 C C . SER A 1 183 ? 3.920 10.222 22.300 1.00 96.31 183 SER A C 1
ATOM 1498 O O . SER A 1 183 ? 3.287 11.169 21.836 1.00 96.31 183 SER A O 1
ATOM 1500 N N . SER A 1 184 ? 5.227 10.041 22.065 1.00 96.00 184 SER A N 1
ATOM 1501 C CA . SER A 1 184 ? 6.041 10.990 21.292 1.00 96.00 184 SER A CA 1
ATOM 1502 C C . SER A 1 184 ? 6.060 10.709 19.792 1.00 96.00 184 SER A C 1
ATOM 1504 O O . SER A 1 184 ? 6.023 11.654 19.014 1.00 96.00 184 SER A O 1
ATOM 1506 N N . GLU A 1 185 ? 6.069 9.439 19.377 1.00 96.38 185 GLU A N 1
ATOM 1507 C CA . GLU A 1 185 ? 6.220 9.061 17.966 1.00 96.38 185 GLU A CA 1
ATOM 1508 C C . GLU A 1 185 ? 4.915 8.540 17.365 1.00 96.38 185 GLU A C 1
ATOM 1510 O O . GLU A 1 185 ? 4.479 9.006 16.313 1.00 96.38 185 GLU A O 1
ATOM 1515 N N . ILE A 1 186 ? 4.249 7.588 18.028 1.00 97.44 186 ILE A N 1
ATOM 1516 C CA . ILE A 1 186 ? 3.050 6.940 17.469 1.00 97.44 186 ILE A CA 1
ATOM 1517 C C . ILE A 1 186 ? 1.838 7.875 17.565 1.00 97.44 186 ILE A C 1
ATOM 1519 O O . ILE A 1 186 ? 1.159 8.108 16.567 1.00 97.44 186 ILE A O 1
ATOM 1523 N N . GLY A 1 187 ? 1.582 8.452 18.735 1.00 96.81 187 GLY A N 1
ATOM 1524 C CA . GLY A 1 187 ? 0.435 9.302 19.048 1.00 96.81 187 GLY A CA 1
ATOM 1525 C C . GLY A 1 187 ? 0.235 10.501 18.109 1.00 96.81 187 GLY A C 1
ATOM 1526 O O . GLY A 1 187 ? -0.900 10.714 17.664 1.00 96.81 187 GLY A O 1
ATOM 1527 N N . PRO A 1 188 ? 1.279 11.285 17.774 1.00 96.25 188 PRO A N 1
ATOM 1528 C CA . PRO A 1 188 ? 1.137 12.398 16.836 1.00 96.25 188 PRO A CA 1
ATOM 1529 C C . PRO A 1 188 ? 1.140 11.970 15.360 1.00 96.25 188 PRO A C 1
ATOM 1531 O O . PRO A 1 188 ? 0.695 12.748 14.515 1.00 96.25 188 PRO A O 1
ATOM 1534 N N . SER A 1 189 ? 1.592 10.754 15.033 1.00 95.81 189 SER A N 1
ATOM 1535 C CA . SER A 1 189 ? 1.768 10.305 13.645 1.00 95.81 189 SER A CA 1
ATOM 1536 C C . SER A 1 189 ? 0.463 10.136 12.855 1.00 95.81 189 SER A C 1
ATOM 1538 O O . SER A 1 189 ? -0.607 9.856 13.406 1.00 95.81 189 SER A O 1
ATOM 1540 N N . ALA A 1 190 ? 0.583 10.181 11.524 1.00 95.00 190 ALA A N 1
ATOM 1541 C CA . ALA A 1 190 ? -0.487 9.824 10.591 1.00 95.00 190 ALA A CA 1
ATOM 1542 C C . ALA A 1 190 ? -1.070 8.419 10.844 1.00 95.00 190 ALA A C 1
ATOM 1544 O O . ALA A 1 190 ? -2.267 8.211 10.646 1.00 95.00 190 ALA A O 1
ATOM 1545 N N . LEU A 1 191 ? -0.264 7.473 11.345 1.00 97.31 191 LEU A N 1
ATOM 1546 C CA . LEU A 1 191 ? -0.700 6.112 11.665 1.00 97.31 191 LEU A CA 1
ATOM 1547 C C . LEU A 1 191 ? -1.805 6.136 12.725 1.00 97.31 191 LEU A C 1
ATOM 1549 O O . LEU A 1 191 ? -2.882 5.568 12.526 1.00 97.31 191 LEU A O 1
ATOM 1553 N N . PHE A 1 192 ? -1.556 6.816 13.846 1.00 97.88 192 PHE A N 1
ATOM 1554 C CA . PHE A 1 192 ? -2.534 6.882 14.929 1.00 97.88 192 PHE A CA 1
ATOM 1555 C C . PHE A 1 192 ? -3.716 7.787 14.573 1.00 97.88 192 PHE A C 1
ATOM 1557 O O . PHE A 1 192 ? -4.843 7.541 15.000 1.00 97.88 192 PHE A O 1
ATOM 1564 N N . GLN A 1 193 ? -3.504 8.814 13.745 1.00 97.62 193 GLN A N 1
ATOM 1565 C CA . GLN A 1 193 ? -4.599 9.626 13.214 1.00 97.62 193 GLN A CA 1
ATOM 1566 C C . GLN A 1 193 ? -5.542 8.819 12.306 1.00 97.62 193 GLN A C 1
ATOM 1568 O O . GLN A 1 193 ? -6.760 8.951 12.445 1.00 97.62 193 GLN A O 1
ATOM 1573 N N . ALA A 1 194 ? -5.013 7.952 11.437 1.00 97.69 194 ALA A N 1
ATOM 1574 C CA . ALA A 1 194 ? -5.810 7.054 10.601 1.00 97.69 194 ALA A CA 1
ATOM 1575 C C . ALA A 1 194 ? -6.602 6.043 11.446 1.00 97.69 194 ALA A C 1
ATOM 1577 O O . ALA A 1 194 ? -7.802 5.868 11.235 1.00 97.69 194 ALA A O 1
ATOM 1578 N N . TYR A 1 195 ? -5.971 5.453 12.465 1.00 98.50 195 TYR A N 1
ATOM 1579 C CA . TYR A 1 195 ? -6.656 4.586 13.428 1.00 98.50 195 TYR A CA 1
ATOM 1580 C C . TYR A 1 195 ? -7.796 5.312 14.164 1.00 98.50 195 TYR A C 1
ATOM 1582 O O . TYR A 1 195 ? -8.930 4.831 14.187 1.00 98.50 195 TYR A O 1
ATOM 1590 N N . LYS A 1 196 ? -7.548 6.521 14.690 1.00 98.38 196 LYS A N 1
ATOM 1591 C CA . LYS A 1 196 ? -8.590 7.342 15.334 1.00 98.38 196 LYS A CA 1
ATOM 1592 C C . LYS A 1 196 ? -9.743 7.665 14.389 1.00 98.38 196 LYS A C 1
ATOM 1594 O O . LYS A 1 196 ? -10.893 7.670 14.830 1.00 98.38 196 LYS A O 1
ATOM 1599 N N . LEU A 1 197 ? -9.455 7.948 13.115 1.00 98.38 197 LEU A N 1
ATOM 1600 C CA . LEU A 1 197 ? -10.485 8.191 12.108 1.00 98.38 197 LEU A CA 1
ATOM 1601 C C . LEU A 1 197 ? -11.404 6.972 11.980 1.00 98.38 197 LEU A C 1
ATOM 1603 O O . LEU A 1 197 ? -12.613 7.142 12.107 1.00 98.38 197 LEU A O 1
ATOM 1607 N N . ILE A 1 198 ? -10.839 5.771 11.810 1.00 98.44 198 ILE A N 1
ATOM 1608 C CA . ILE A 1 198 ? -11.602 4.514 11.728 1.00 98.44 198 ILE A CA 1
ATOM 1609 C C . ILE A 1 198 ? -12.525 4.378 12.940 1.00 98.44 198 ILE A C 1
ATOM 1611 O O . ILE A 1 198 ? -13.744 4.362 12.779 1.00 98.44 198 ILE A O 1
ATOM 1615 N N . LYS A 1 199 ? -11.967 4.398 14.159 1.00 98.31 199 LYS A N 1
ATOM 1616 C CA . LYS A 1 199 ? -12.748 4.209 15.396 1.00 98.31 199 LYS A CA 1
ATOM 1617 C C . LYS A 1 199 ? -13.853 5.254 15.556 1.00 98.31 199 LYS A C 1
ATOM 1619 O O . LYS A 1 199 ? -14.963 4.935 15.975 1.00 98.31 199 LYS A O 1
ATOM 1624 N N . THR A 1 200 ? -13.557 6.510 15.223 1.00 98.38 200 THR A N 1
ATOM 1625 C CA . THR A 1 200 ? -14.523 7.611 15.340 1.00 98.38 200 THR A CA 1
ATOM 1626 C C . THR A 1 200 ? -15.674 7.443 14.356 1.00 98.38 200 THR A C 1
ATOM 1628 O O . THR A 1 200 ? -16.828 7.631 14.728 1.00 98.38 200 THR A O 1
ATOM 1631 N N . GLN A 1 201 ? -15.381 7.098 13.103 1.00 98.44 201 GLN A N 1
ATOM 1632 C CA . GLN A 1 201 ? -16.412 6.990 12.075 1.00 98.44 201 GLN A CA 1
ATOM 1633 C C . GLN A 1 201 ? -17.256 5.721 12.230 1.00 98.44 201 GLN A C 1
ATOM 1635 O O . GLN A 1 201 ? -18.471 5.799 12.063 1.00 98.44 201 GLN A O 1
ATOM 1640 N N . GLU A 1 202 ? -16.666 4.600 12.653 1.00 98.00 202 GLU A N 1
ATOM 1641 C CA . GLU A 1 202 ? -17.429 3.393 13.010 1.00 98.00 202 GLU A CA 1
ATOM 1642 C C . GLU A 1 202 ? -18.413 3.679 14.148 1.00 98.00 202 GLU A C 1
ATOM 1644 O O . GLU A 1 202 ? -19.591 3.337 14.055 1.00 98.00 202 GLU A O 1
ATOM 1649 N N . LYS A 1 203 ? -17.973 4.403 15.187 1.00 97.75 203 LYS A N 1
ATOM 1650 C CA . LYS A 1 203 ? -18.851 4.836 16.285 1.00 97.75 203 LYS A CA 1
ATOM 1651 C C . LYS A 1 203 ? -19.981 5.756 15.810 1.00 97.75 203 LYS A C 1
ATOM 1653 O O . LYS A 1 203 ? -21.071 5.722 16.373 1.00 97.75 203 LYS A O 1
ATOM 1658 N N . ASN A 1 204 ? -19.736 6.553 14.774 1.00 97.94 204 ASN A N 1
ATOM 1659 C CA . ASN A 1 204 ? -20.743 7.413 14.153 1.00 97.94 204 ASN A CA 1
ATOM 1660 C C . ASN A 1 204 ? -21.669 6.658 13.178 1.00 97.94 204 ASN A C 1
ATOM 1662 O O . ASN A 1 204 ? -22.472 7.295 12.497 1.00 97.94 204 ASN A O 1
ATOM 1666 N N . GLY A 1 205 ? -21.562 5.329 13.085 1.00 97.69 205 GLY A N 1
ATOM 1667 C CA . GLY A 1 205 ? -22.408 4.499 12.228 1.00 97.69 205 GLY A CA 1
ATOM 1668 C C . GLY A 1 205 ? -22.088 4.614 10.739 1.00 97.69 205 GLY A C 1
ATOM 1669 O O . GLY A 1 205 ? -22.933 4.277 9.911 1.00 97.69 205 GLY A O 1
ATOM 1670 N N . LYS A 1 206 ? -20.897 5.109 10.378 1.00 97.75 206 LYS A N 1
ATOM 1671 C CA . LYS A 1 206 ? -20.462 5.171 8.981 1.00 97.75 206 LYS A CA 1
ATOM 1672 C C . LYS A 1 206 ? -20.184 3.780 8.437 1.00 97.75 206 LYS A C 1
ATOM 1674 O O . LYS A 1 206 ? -19.614 2.933 9.123 1.00 97.75 206 LYS A O 1
ATOM 1679 N N . SER A 1 207 ? -20.567 3.566 7.183 1.00 96.69 207 SER A N 1
ATOM 1680 C CA . SER A 1 207 ? -20.254 2.325 6.481 1.00 96.69 207 SER A CA 1
ATOM 1681 C C . SER A 1 207 ? -18.749 2.198 6.244 1.00 96.69 207 SER A C 1
ATOM 1683 O O . SER A 1 207 ? -18.030 3.195 6.129 1.00 96.69 207 SER A O 1
ATOM 1685 N N . ARG A 1 208 ? -18.257 0.959 6.122 1.00 94.25 208 ARG A N 1
ATOM 1686 C CA . ARG A 1 208 ? -16.835 0.707 5.855 1.00 94.25 208 ARG A CA 1
ATOM 1687 C C . ARG A 1 208 ? -16.370 1.420 4.588 1.00 94.25 208 ARG A C 1
ATOM 1689 O O . ARG A 1 208 ? -15.290 1.993 4.593 1.00 94.25 208 ARG A O 1
ATOM 1696 N N . ASP A 1 209 ? -17.183 1.436 3.535 1.00 92.00 209 ASP A N 1
ATOM 1697 C CA . ASP A 1 209 ? -16.810 2.068 2.266 1.00 92.00 209 ASP A CA 1
ATOM 1698 C C . ASP A 1 209 ? -16.708 3.595 2.370 1.00 92.00 209 ASP A C 1
ATOM 1700 O O . ASP A 1 209 ? -15.748 4.167 1.852 1.00 92.00 209 ASP A O 1
ATOM 1704 N N . GLU A 1 210 ? -17.592 4.253 3.130 1.00 93.88 210 GLU A N 1
ATOM 1705 C CA . GLU A 1 210 ? -17.432 5.678 3.461 1.00 93.88 210 GLU A CA 1
ATOM 1706 C C . GLU A 1 210 ? -16.113 5.929 4.209 1.00 93.88 210 GLU A C 1
ATOM 1708 O O . GLU A 1 210 ? -15.395 6.886 3.921 1.00 93.88 210 GLU A O 1
ATOM 1713 N N . ILE A 1 211 ? -15.748 5.052 5.149 1.00 95.69 211 ILE A N 1
ATOM 1714 C CA . ILE A 1 211 ? -14.497 5.178 5.911 1.00 95.69 211 ILE A CA 1
ATOM 1715 C C . ILE A 1 211 ? -13.282 4.966 5.004 1.00 95.69 211 ILE A C 1
ATOM 1717 O O . ILE A 1 211 ? -12.319 5.727 5.101 1.00 95.69 211 ILE A O 1
ATOM 1721 N N . LYS A 1 212 ? -13.322 3.989 4.086 1.00 92.69 212 LYS A N 1
ATOM 1722 C CA . LYS A 1 212 ? -12.264 3.779 3.083 1.00 92.69 212 LYS A CA 1
ATOM 1723 C C . LYS A 1 212 ? -12.052 5.040 2.245 1.00 92.69 212 LYS A C 1
ATOM 1725 O O . LYS A 1 212 ? -10.908 5.451 2.064 1.00 92.69 212 LYS A O 1
ATOM 1730 N N . GLN A 1 213 ? -13.127 5.680 1.781 1.00 89.56 213 GLN A N 1
ATOM 1731 C CA . GLN A 1 213 ? -13.040 6.935 1.027 1.00 89.56 213 GLN A CA 1
ATOM 1732 C C . GLN A 1 213 ? -12.377 8.039 1.859 1.00 89.56 213 GLN A C 1
ATOM 1734 O O . GLN A 1 213 ? -11.382 8.613 1.421 1.00 89.56 213 GLN A O 1
ATOM 1739 N N . MET A 1 214 ? -12.828 8.257 3.098 1.00 93.50 214 MET A N 1
ATOM 1740 C CA . MET A 1 214 ? -12.237 9.265 3.989 1.00 93.50 214 MET A CA 1
ATOM 1741 C C . MET A 1 214 ? -10.758 8.994 4.300 1.00 93.50 214 MET A C 1
ATOM 1743 O O . MET A 1 214 ? -9.958 9.930 4.374 1.00 93.50 214 MET A O 1
ATOM 1747 N N . LEU A 1 215 ? -10.374 7.727 4.488 1.00 92.94 215 LEU A N 1
ATOM 1748 C CA . LEU A 1 215 ? -8.977 7.331 4.682 1.00 92.94 215 LEU A CA 1
ATOM 1749 C C . LEU A 1 215 ? -8.137 7.662 3.452 1.00 92.94 215 LEU A C 1
ATOM 1751 O O . LEU A 1 215 ? -7.047 8.206 3.594 1.00 92.94 215 LEU A O 1
ATOM 1755 N N . MET A 1 216 ? -8.637 7.376 2.252 1.00 88.19 216 MET A N 1
ATOM 1756 C CA . MET A 1 216 ? -7.917 7.664 1.011 1.00 88.19 216 MET A CA 1
ATOM 1757 C C . MET A 1 216 ? -7.838 9.160 0.704 1.00 88.19 216 MET A C 1
ATOM 1759 O O . MET A 1 216 ? -6.825 9.626 0.187 1.00 88.19 216 MET A O 1
ATOM 1763 N N . GLU A 1 217 ? -8.857 9.934 1.058 1.00 87.31 217 GLU A N 1
ATOM 1764 C CA . GLU A 1 217 ? -8.831 11.392 0.933 1.00 87.31 217 GLU A CA 1
ATOM 1765 C C . GLU A 1 217 ? -7.810 12.023 1.877 1.00 87.31 217 GLU A C 1
ATOM 1767 O O . GLU A 1 217 ? -7.019 12.871 1.463 1.00 87.31 217 GLU A O 1
ATOM 1772 N N . LYS A 1 218 ? -7.808 11.599 3.146 1.00 89.12 218 LYS A N 1
ATOM 1773 C CA . LYS A 1 218 ? -6.973 12.214 4.182 1.00 89.12 218 LYS A CA 1
ATOM 1774 C C . LYS A 1 218 ? -5.565 11.661 4.229 1.00 89.12 218 LYS A C 1
ATOM 1776 O O . LYS A 1 218 ? -4.648 12.420 4.494 1.00 89.12 218 LYS A O 1
ATOM 1781 N N . PHE A 1 219 ? -5.386 10.370 3.993 1.00 89.38 219 PHE A N 1
ATOM 1782 C CA . PHE A 1 219 ? -4.130 9.645 4.194 1.00 89.38 219 PHE A CA 1
ATOM 1783 C C . PHE A 1 219 ? -3.716 8.837 2.957 1.00 89.38 219 PHE A C 1
ATOM 1785 O O . PHE A 1 219 ? -2.836 7.990 3.049 1.00 89.38 219 PHE A O 1
ATOM 1792 N N . GLY A 1 220 ? -4.332 9.073 1.795 1.00 79.44 220 GLY A N 1
ATOM 1793 C CA . GLY A 1 220 ? -3.950 8.427 0.539 1.00 79.44 220 GLY A CA 1
ATOM 1794 C C . GLY A 1 220 ? -2.680 9.004 -0.088 1.00 79.44 220 GLY A C 1
ATOM 1795 O O . GLY A 1 220 ? -1.949 9.792 0.508 1.00 79.44 220 GLY A O 1
ATOM 1796 N N . GLU A 1 221 ? -2.423 8.640 -1.347 1.00 72.12 221 GLU A N 1
ATOM 1797 C CA . GLU A 1 221 ? -1.171 8.966 -2.055 1.00 72.12 221 GLU A CA 1
ATOM 1798 C C . GLU A 1 221 ? -0.922 10.469 -2.282 1.00 72.12 221 GLU A C 1
ATOM 1800 O O . GLU A 1 221 ? 0.179 10.848 -2.668 1.00 72.12 221 GLU A O 1
ATOM 1805 N N . LYS A 1 222 ? -1.913 11.331 -2.020 1.00 69.56 222 LYS A N 1
ATOM 1806 C CA . LYS A 1 222 ? -1.774 12.795 -2.080 1.00 69.56 222 LYS A CA 1
ATOM 1807 C C . LYS A 1 222 ? -1.338 13.432 -0.754 1.00 69.56 222 LYS A C 1
ATOM 1809 O O . LYS A 1 222 ? -0.973 14.603 -0.754 1.00 69.56 222 LYS A O 1
ATOM 1814 N N . ASN A 1 223 ? -1.388 12.706 0.365 1.00 73.44 223 ASN A N 1
ATOM 1815 C CA . ASN A 1 223 ? -0.943 13.224 1.658 1.00 73.44 223 ASN A CA 1
ATOM 1816 C C . ASN A 1 223 ? 0.589 13.136 1.751 1.00 73.44 223 ASN A C 1
ATOM 1818 O O . ASN A 1 223 ? 1.139 12.044 1.660 1.00 73.44 223 ASN A O 1
ATOM 1822 N N . ILE A 1 224 ? 1.271 14.260 1.999 1.00 70.25 224 ILE A N 1
ATOM 1823 C CA . ILE A 1 224 ? 2.740 14.344 2.086 1.00 70.25 224 ILE A CA 1
ATOM 1824 C C . ILE A 1 224 ? 3.365 13.494 3.203 1.00 70.25 224 ILE A C 1
ATOM 1826 O O . ILE A 1 224 ? 4.535 13.124 3.114 1.00 70.25 224 ILE A O 1
ATOM 1830 N N . GLU A 1 225 ? 2.609 13.151 4.242 1.00 72.00 225 GLU A N 1
ATOM 1831 C CA . GLU A 1 225 ? 3.038 12.281 5.342 1.00 72.00 225 GLU A CA 1
ATOM 1832 C C . GLU A 1 225 ? 2.960 10.790 4.974 1.00 72.00 225 GLU A C 1
ATOM 1834 O O . GLU A 1 225 ? 3.558 9.961 5.660 1.00 72.00 225 GLU A O 1
ATOM 1839 N N . VAL A 1 226 ? 2.268 10.442 3.878 1.00 71.06 226 VAL A N 1
ATOM 1840 C CA . VAL A 1 226 ? 2.001 9.054 3.446 1.00 71.06 226 VAL A CA 1
ATOM 1841 C C . VAL A 1 226 ? 2.492 8.756 2.017 1.00 71.06 226 VAL A C 1
ATOM 1843 O O . VAL A 1 226 ? 2.830 7.611 1.687 1.00 71.06 226 VAL A O 1
ATOM 1846 N N . SER A 1 227 ? 2.571 9.773 1.158 1.00 69.19 227 SER A N 1
ATOM 1847 C CA . SER A 1 227 ? 3.003 9.678 -0.237 1.00 69.19 227 SER A CA 1
ATOM 1848 C C . SER A 1 227 ? 4.463 9.244 -0.335 1.00 69.19 227 SER A C 1
ATOM 1850 O O . SER A 1 227 ? 5.274 9.564 0.532 1.00 69.19 227 SER A O 1
ATOM 1852 N N . VAL A 1 228 ? 4.819 8.531 -1.399 1.00 62.28 228 VAL A N 1
ATOM 1853 C CA . VAL A 1 228 ? 6.227 8.325 -1.762 1.00 62.28 228 VAL A CA 1
ATOM 1854 C C . VAL A 1 228 ? 6.489 9.277 -2.920 1.00 62.28 228 VAL A C 1
ATOM 1856 O O . VAL A 1 228 ? 5.745 9.226 -3.899 1.00 62.28 228 VAL A O 1
ATOM 1859 N N . GLN A 1 229 ? 7.421 10.213 -2.739 1.00 52.03 229 GLN A N 1
ATOM 1860 C CA . GLN A 1 229 ? 7.869 11.107 -3.811 1.00 52.03 229 GLN A CA 1
ATOM 1861 C C . GLN A 1 229 ? 8.810 10.343 -4.741 1.00 52.03 229 GLN A C 1
ATOM 1863 O O . GLN A 1 229 ? 9.605 9.533 -4.212 1.00 52.03 229 GLN A O 1
#

Secondary structure (DSSP, 8-state):
---GGGTGGGGGGSEEEE-TT--S--HHHHHHHHHHPPTT-EEEEEESS--HHHHHHHHTTTEEEEEEE-TTS-EEEEEEESS--SS-----S--GGGGGGGGT-HHHHHHHHHHHHHHHT-TT--S-HHHHHHHHHHHHHHTT-HHHHHHHHHHHHHTT--HHHHHHHHHHHHHHH-HHHIIIIITTSHHHHHHHHHHHHHHTT--HHHHHHHHHHHHSTTSTTT---

Radius of gyration: 19.64 Å; Cα contacts (8 Å, |Δi|>4): 293; chains: 1; bounding box: 43×34×61 Å

Solvent-accessible surface area (backbone atoms only — not comparable to full-atom values): 12960 Å² total; per-residue (Å²): 131,94,52,64,87,80,49,62,85,53,58,86,75,27,52,76,44,75,48,71,84,56,82,57,77,58,57,68,62,49,50,56,52,56,74,68,56,52,63,80,39,43,40,30,38,36,30,72,44,77,64,65,73,51,54,67,55,42,38,38,40,26,32,48,76,49,78,45,78,46,96,89,59,34,25,42,34,39,35,39,24,80,37,82,42,90,58,64,66,63,78,69,84,66,72,61,70,47,65,42,37,44,78,80,36,57,68,57,19,38,52,53,44,50,51,49,43,63,73,73,70,42,83,85,60,83,70,55,70,58,59,51,27,52,54,48,19,53,54,23,49,78,68,71,34,47,39,57,18,28,51,26,50,54,46,24,45,70,76,62,51,54,67,68,62,49,50,56,50,53,51,50,47,35,66,76,64,30,64,66,49,32,61,69,55,43,57,76,29,68,38,43,49,52,52,50,48,51,58,52,38,51,74,70,68,50,52,71,67,61,50,49,50,52,46,46,71,66,58,20,77,84,24,84,74,49,33,83,130

Foldseek 3Di:
DDDCVNCVVQQVVAAEDECAPPADQCVVVVVVVLLPAAAFYKHKYKYLADPVLVCLVSVLQAWDWDWDQDPVSIIIIITHRNDGDPDSPDPFDGVSVLVNCVVVPRVSSRVVNVVVCCVQPDPPDPDDNLVVLLVQLLVCVVVLNLLRNQSSQLSSLSVPNDLVVVVVSLVVSCVVVHVVCCVPRVCVGSNVVLSCLVVVVVVVVDDSVVSNVVCCVDQGCPDPSHHDD

Sequence (229 aa):
MMSFEDWKDKISEFKTVDVRQLQGNFFPGLLKMAKNTPEGEGIKIIQTFEPHPLYAALKAIGFEHYTEKVDSGDFHVYFYRIKKKDDIEQSPFRPLALLNFPMIDEELGEITANFWNLTWNDEKRTLPYETRLLLSLTNAVGAGRMRQASRELIKAYIYGVDSAILDDVFELLAWNQGIGYFSSEIGPSALFQAYKLIKTQEKNGKSRDEIKQMLMEKFGEKNIEVSVQ

Nearest PDB structures (foldseek):
  2qeu-assembly1_B  TM=7.167E-01  e=1.876E-02  Paraburkholderia xenovorans LB400
  3hz7-assembly1_A  TM=6.877E-01  e=7.911E-02  Desulfitobacterium hafniense
  1p8c-assembly1_A  TM=6.430E-01  e=2.143E-01  Thermotoga maritima
  3dmh-assembly1_A  TM=6.957E-01  e=6.629E+00  Thermus thermophilus HB8

Mean predicted aligned error: 6.49 Å

pLDDT: mean 89.3, std 9.95, range [48.91, 98.56]

=== Feature glossary ===
The features interleaved in this record are:

— What the protein is —

Sequence gives the chain of amino acids in standard one-letter code (A=alanine, C=cysteine, …, Y=tyrosine), read N→C. It is the only feature that is directly encoded by the gene; all structural features are derived from the folded form of this sequence.

Database cross-references. InterPro integrates a dozen domain/family signature databases into unified entries with residue-range hits. GO terms attach function/process/location labels with evidence codes. CATH codes position the fold in a four-level structural taxonomy. Organism is the NCBI-taxonomy species name.

— Where its atoms are —

Atomic coordinates in PDBx/mmCIF format — the same representation the Protein Data Bank distributes. Each line of the _atom_site loop places one backbone atom in Cartesian space (units: ångströms, origin: arbitrary).

The six renders are orthographic views along the three Cartesian axes in both directions. Representation (cartoon, sticks, or surface) and color scheme (sequence-rainbow or by-chain) vary across proteins so the training set covers all the common visualization conventions.

— Local backbone conformation —

Eight-state secondary structure (DSSP): H is the canonical α-helix, G the tighter 3₁₀-helix, I the wider π-helix; E/B are β-structure, T and S are turns and bends, and '-' is everything else. DSSP derives these from the pattern of main-chain N–H···O=C hydrogen bonds, not from the sequence.

P-SEA three-state annotation labels each residue as helix, strand, or coil based purely on the geometry of the Cα trace. It serves as a fallback when the full backbone (and thus DSSP) is unavailable.

The φ/ψ torsion pair specifies the backbone conformation at each re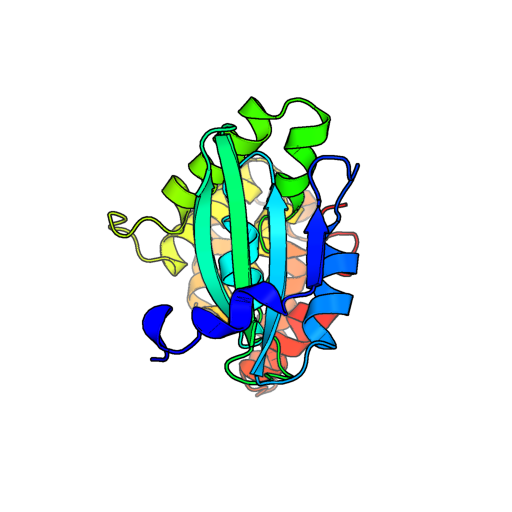sidue. φ rotates about the N–Cα bond, ψ about the Cα–C bond. Steric clashes forbid most of the (φ, ψ) plane — the allowed regions (α-helix basin, β-sheet basin, left-handed helix) are the Ramachandran-allowed regions.

— Global shape and packing —

The geometric summary reports three shape descriptors. Rg (radius of gyration) measures how spread out the Cα atoms are about their centre of mass; compact globular proteins have small Rg, elongated or unfolded ones large. Cα contacts (<8 Å, |i−j|>4) count long-range residue pairs in spatial proximity — high for tightly packed folds, near zero for rods or random coil. The bounding-box extents give the protein's footprint along x, y, z in Å.

Solvent-accessible surface area (SASA) is the area in Å² traced out by the centre of a 1.4 Å probe sphere (a water molecule) rolled over the protein's van der Waals surface (Shrake–Rupley / Lee–Richards construction). Buried residues have near-zero SASA; fully exposed residues can exceed 200 Å². The total SASA scales roughly with the number of surface residues.

The contact map is a binary N×N matrix image: pixel (i, j) is dark where Cα_i and Cα_j are within 8 Å and |i−j|>4. Because the |i−j|>4 filter removes local helical contacts, off-diagonal stripes parallel to the main diagonal indicate parallel β-sheets; stripes perpendicular to it indicate antiparallel β-sheets. The Ramachandran plot scatters every residue's (φ, ψ) pair against the sterically allowed regions. The PAE heatmap renders the predicted-aligned-error matrix.

— Structural neighborhood —

3Di is Foldseek's structural alphabet. Each residue is assigned one of twenty discrete states based on how its Cα sits relative to its spatial (not sequential) neighbors. Aligning 3Di strings finds structural homologs roughly as well as full 3D superposition, but orders of magnitude faster.

Nearest PDB neighbors are the top structural matches found by Foldseek when searching this structure against the entire Protein Data Bank. Each hit reports a TM-score (0 to 1; >0.5 almost always implies the same fold) and an E-value. These are *structural* homologs — they may share no detectable sequence similarity.

— Confidence and disorder —

For AlphaFold models, the B-factor field carries pLDDT — the model's own estimate of local accuracy on a 0–100 scale. Regions with pLDDT<50 should be treated as essentially unmodeled; they often correspond to intrinsically disordered segments.

Crystallographic B-factors measure how much each atom's electron density is smeared out, in Å². They rise in mobile loops and surface residues and fall in the buried interior. In AlphaFold models this column is repurposed to hold pLDDT instead.

Predicted aligned error is AlphaFold's pairwise confidence. Unlike pLDDT (per-residue), PAE is per-residue-pair and captures whether two parts of the structure are correctly placed relative to each other. Units are ångströms of expected positional error.